Protein AF-A0A183KME1-F1 (afdb_monomer_lite)

Structure (mmCIF, N/CA/C/O backbone):
data_AF-A0A183KME1-F1
#
_entry.id   AF-A0A183KME1-F1
#
loop_
_atom_site.group_PDB
_atom_site.id
_atom_site.type_symbol
_atom_site.label_atom_id
_atom_site.label_alt_id
_atom_site.label_comp_id
_atom_site.label_asym_id
_atom_site.label_entity_id
_atom_site.label_seq_id
_atom_site.pdbx_PDB_ins_code
_atom_site.Cartn_x
_atom_site.Cartn_y
_atom_site.Cartn_z
_atom_site.occupancy
_atom_site.B_iso_or_equiv
_atom_site.auth_seq_id
_atom_site.auth_comp_id
_atom_site.auth_asym_id
_atom_site.auth_atom_id
_atom_site.pdbx_PDB_model_num
ATOM 1 N N . THR A 1 1 ? -29.372 11.828 52.232 1.00 69.69 1 THR A N 1
ATOM 2 C CA . THR A 1 1 ? -28.269 12.380 51.419 1.00 69.69 1 THR A CA 1
ATOM 3 C C . THR A 1 1 ? -27.311 11.301 50.915 1.00 69.69 1 THR A C 1
ATOM 5 O O . THR A 1 1 ? -27.068 11.279 49.719 1.00 69.69 1 THR A O 1
ATOM 8 N N . SER A 1 2 ? -26.822 10.352 51.732 1.00 83.31 2 SER A N 1
ATOM 9 C CA . SER A 1 2 ? -25.943 9.258 51.244 1.00 83.31 2 SER A CA 1
ATOM 10 C C . SER A 1 2 ? -26.669 8.130 50.489 1.00 83.31 2 SER A C 1
ATOM 12 O O . SER A 1 2 ? -26.185 7.669 49.460 1.00 83.31 2 SER A O 1
ATOM 14 N N . GLU A 1 3 ? -27.845 7.699 50.958 1.00 86.31 3 GLU A N 1
ATOM 15 C CA . GLU A 1 3 ? -28.604 6.612 50.313 1.00 86.31 3 GLU A CA 1
ATOM 16 C C . GLU A 1 3 ? -29.135 7.002 48.928 1.00 86.31 3 GLU A C 1
ATOM 18 O O . GLU A 1 3 ? -29.017 6.243 47.969 1.00 86.31 3 GLU A O 1
ATOM 23 N N . GLU A 1 4 ? -29.698 8.199 48.813 1.00 88.44 4 GLU A N 1
ATOM 24 C CA . GLU A 1 4 ? -30.191 8.728 47.543 1.00 88.44 4 GLU A CA 1
ATOM 25 C C . GLU A 1 4 ? -29.069 8.824 46.499 1.00 88.44 4 GLU A C 1
ATOM 27 O O . GLU A 1 4 ? -29.256 8.425 45.350 1.00 88.44 4 GLU A O 1
ATOM 32 N N . CYS A 1 5 ? -27.876 9.256 46.922 1.00 88.75 5 CYS A N 1
ATOM 33 C CA . CYS A 1 5 ? -26.685 9.288 46.080 1.00 88.75 5 CYS A CA 1
ATOM 34 C C . CYS A 1 5 ? -26.310 7.885 45.572 1.00 88.75 5 CYS A C 1
ATOM 36 O O . CYS A 1 5 ? -26.123 7.703 44.370 1.00 88.75 5 CYS A O 1
ATOM 38 N N . TYR A 1 6 ? -26.298 6.873 46.451 1.00 87.50 6 TYR A N 1
ATOM 39 C CA . TYR A 1 6 ? -26.062 5.479 46.054 1.00 87.50 6 TYR A CA 1
ATOM 40 C C . TYR A 1 6 ? -27.078 4.996 45.006 1.00 87.50 6 TYR A C 1
ATOM 42 O O . TYR A 1 6 ? -26.694 4.424 43.989 1.00 87.50 6 TYR A O 1
ATOM 50 N N . LEU A 1 7 ? -28.372 5.250 45.220 1.00 89.31 7 LEU A N 1
ATOM 51 C CA . LEU A 1 7 ? -29.426 4.803 44.303 1.00 89.31 7 LEU A CA 1
ATOM 52 C C . LEU A 1 7 ? -29.371 5.522 42.949 1.00 89.31 7 LEU A C 1
ATOM 54 O O . LEU A 1 7 ? -29.635 4.899 41.918 1.00 89.31 7 LEU A O 1
ATOM 58 N N . ASN A 1 8 ? -29.038 6.815 42.940 1.00 90.94 8 ASN A N 1
ATOM 59 C CA . ASN A 1 8 ? -28.833 7.588 41.714 1.00 90.94 8 ASN A CA 1
ATOM 60 C C . ASN A 1 8 ? -27.601 7.092 40.942 1.00 90.94 8 ASN A C 1
ATOM 62 O O . ASN A 1 8 ? -27.667 6.930 39.720 1.00 90.94 8 ASN A O 1
ATOM 66 N N . LEU A 1 9 ? -26.506 6.791 41.647 1.00 90.50 9 LEU A N 1
ATOM 67 C CA . LEU A 1 9 ? -25.296 6.223 41.058 1.00 90.50 9 LEU A CA 1
ATOM 68 C C . LEU A 1 9 ? -25.566 4.837 40.462 1.00 90.50 9 LEU A C 1
ATOM 70 O O . LEU A 1 9 ? -25.248 4.603 39.299 1.00 90.50 9 LEU A O 1
ATOM 74 N N . ALA A 1 10 ? -26.211 3.944 41.218 1.00 89.06 10 ALA A N 1
ATOM 75 C CA . ALA A 1 10 ? -26.541 2.595 40.763 1.00 89.06 10 ALA A CA 1
ATOM 76 C C . ALA A 1 10 ? -27.428 2.618 39.509 1.00 89.06 10 ALA A C 1
ATOM 78 O O . ALA A 1 10 ? -27.151 1.892 38.558 1.00 89.06 10 ALA A O 1
ATOM 79 N N . ARG A 1 11 ? -28.448 3.489 39.465 1.00 89.44 11 ARG A N 1
ATOM 80 C CA . ARG A 1 11 ? -29.284 3.684 38.266 1.00 89.44 11 ARG A CA 1
ATOM 81 C C . ARG A 1 11 ? -28.486 4.228 37.080 1.00 89.44 11 ARG A C 1
ATOM 83 O O . ARG A 1 11 ? -28.636 3.720 35.973 1.00 89.44 11 ARG A O 1
ATOM 90 N N . SER A 1 12 ? -27.621 5.215 37.312 1.00 91.31 12 SER A N 1
ATOM 91 C CA . SER A 1 12 ? -26.800 5.815 36.251 1.00 91.31 12 SER A CA 1
ATOM 92 C C . SER A 1 12 ? -25.811 4.815 35.652 1.00 91.31 12 SER A C 1
ATOM 94 O O . SER A 1 12 ? -25.656 4.762 34.436 1.00 91.31 12 SER A O 1
ATOM 96 N N . ILE A 1 13 ? -25.159 4.003 36.488 1.00 90.31 13 ILE A N 1
ATOM 97 C CA . ILE A 1 13 ? -24.234 2.960 36.029 1.00 90.31 13 ILE A CA 1
ATOM 98 C C . ILE A 1 13 ? -24.997 1.864 35.279 1.00 90.31 13 ILE A C 1
ATOM 100 O O . ILE A 1 13 ? -24.573 1.480 34.196 1.00 90.31 13 ILE A O 1
ATOM 104 N N . SER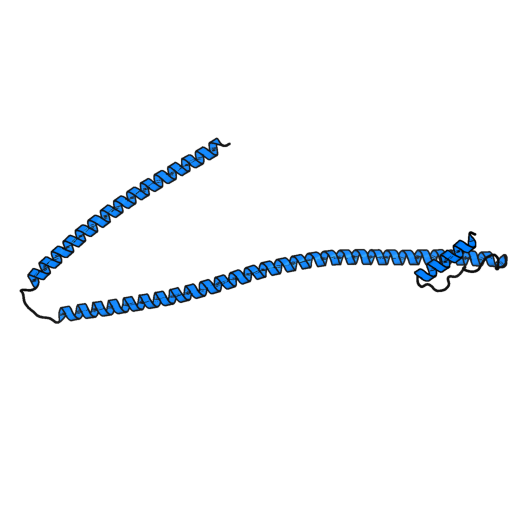 A 1 14 ? -26.141 1.413 35.806 1.00 88.81 14 SER A N 1
ATOM 105 C CA . SER A 1 14 ? -26.997 0.417 35.145 1.00 88.81 14 SER A CA 1
ATOM 106 C C . SER A 1 14 ? -27.376 0.853 33.730 1.00 88.81 14 SER A C 1
ATOM 108 O O . SER A 1 14 ? -27.171 0.105 32.784 1.00 88.81 14 SER A O 1
ATOM 110 N N . SER A 1 15 ? -27.833 2.102 33.577 1.00 88.94 15 SER A N 1
ATOM 111 C CA . SER A 1 15 ? -28.210 2.668 32.278 1.00 88.94 15 SER A CA 1
ATOM 112 C C . SER A 1 15 ? -27.036 2.811 31.311 1.00 88.94 15 SER A C 1
ATOM 114 O O . SER A 1 15 ? -27.245 2.707 30.113 1.00 88.94 15 SER A O 1
ATOM 116 N N . ARG A 1 16 ? -25.818 3.084 31.795 1.00 89.62 16 ARG A N 1
ATOM 117 C CA . ARG A 1 16 ? -24.631 3.205 30.930 1.00 89.62 16 ARG A CA 1
ATOM 118 C C . ARG A 1 16 ? -24.056 1.858 30.509 1.00 89.62 16 ARG A C 1
ATOM 120 O O . ARG A 1 16 ? -23.350 1.791 29.511 1.00 89.62 16 ARG A O 1
ATOM 127 N N . LEU A 1 17 ? -24.291 0.820 31.306 1.00 85.31 17 LEU A N 1
ATOM 128 C CA . LEU A 1 17 ? -23.819 -0.536 31.042 1.00 85.31 17 LEU A CA 1
ATOM 129 C C . LEU A 1 17 ? -24.881 -1.407 30.354 1.00 85.31 17 LEU A C 1
ATOM 131 O O . LEU A 1 17 ? -24.641 -2.605 30.209 1.00 85.31 17 LEU A O 1
ATOM 135 N N . ASP A 1 18 ? -26.026 -0.824 29.973 1.00 85.81 18 ASP A N 1
ATOM 136 C CA . ASP A 1 18 ? -27.213 -1.522 29.461 1.00 85.81 18 ASP A CA 1
ATOM 137 C C . ASP A 1 18 ? -27.610 -2.726 30.333 1.00 85.81 18 ASP A C 1
ATOM 139 O O . ASP A 1 18 ? -27.950 -3.805 29.851 1.00 85.81 18 ASP A O 1
ATOM 143 N N . LEU A 1 19 ? -27.523 -2.546 31.654 1.00 82.94 19 LEU A N 1
ATOM 144 C CA . LEU A 1 19 ? -27.939 -3.540 32.635 1.00 82.94 19 LEU A CA 1
ATOM 145 C C . LEU A 1 19 ? -29.369 -3.249 33.088 1.00 82.94 19 LEU A C 1
ATOM 147 O O . LEU A 1 19 ? -29.709 -2.102 33.407 1.00 82.94 19 LEU A O 1
ATOM 151 N N . ASP A 1 20 ? -30.167 -4.312 33.198 1.00 81.50 20 ASP A N 1
ATOM 152 C CA . ASP A 1 20 ? -31.473 -4.291 33.856 1.00 81.50 20 ASP A CA 1
ATOM 153 C C . ASP A 1 20 ? -31.376 -3.802 35.308 1.00 81.50 20 ASP A C 1
ATOM 155 O O . ASP A 1 20 ? -30.301 -3.633 35.887 1.00 81.50 20 ASP A O 1
ATOM 159 N N . ARG A 1 21 ? -32.536 -3.589 35.935 1.00 81.31 21 ARG A N 1
ATOM 160 C CA . ARG A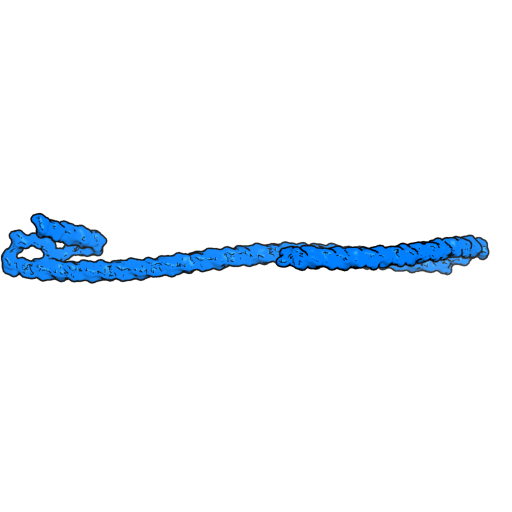 1 21 ? -32.637 -3.081 37.304 1.00 81.31 21 ARG A CA 1
ATOM 161 C C . ARG A 1 21 ? -31.809 -3.922 38.292 1.00 81.31 21 ARG A C 1
ATOM 163 O O . ARG A 1 21 ? -32.193 -5.032 38.651 1.00 81.31 21 ARG A O 1
ATOM 170 N N . LEU A 1 22 ? -30.704 -3.349 38.776 1.00 85.38 22 LEU A N 1
ATOM 171 C CA . LEU A 1 22 ? -29.798 -4.014 39.716 1.00 85.38 22 LEU A CA 1
ATOM 172 C C . LEU A 1 22 ? -30.484 -4.313 41.067 1.00 85.38 22 LEU A C 1
ATOM 174 O O . LEU A 1 22 ? -31.259 -3.483 41.566 1.00 85.38 22 LEU A O 1
ATOM 178 N N . PRO A 1 23 ? -30.184 -5.459 41.704 1.00 85.44 23 PRO A N 1
ATOM 179 C CA . PRO A 1 23 ? -30.683 -5.774 43.040 1.00 85.44 23 PRO A CA 1
ATOM 180 C C . PRO A 1 23 ? -30.104 -4.810 44.094 1.00 85.44 23 PRO A C 1
ATOM 182 O O . PRO A 1 23 ? -29.077 -4.159 43.881 1.00 85.44 23 PRO A O 1
ATOM 185 N N . GLY A 1 24 ? -30.789 -4.661 45.233 1.00 85.19 24 GLY A N 1
ATOM 186 C CA . GLY A 1 24 ? -30.382 -3.734 46.296 1.00 85.19 24 GLY A CA 1
ATOM 187 C C . GLY A 1 24 ? -30.767 -2.262 46.077 1.00 85.19 24 GLY A C 1
ATOM 188 O O . GLY A 1 24 ? -30.433 -1.411 46.906 1.00 85.19 24 GLY A O 1
ATOM 189 N N . GLN A 1 25 ? -31.515 -1.944 45.011 1.00 86.62 25 GLN A N 1
ATOM 190 C CA . GLN A 1 25 ? -31.995 -0.586 44.693 1.00 86.62 25 GLN A CA 1
ATOM 191 C C . GLN A 1 25 ? -33.220 -0.120 45.515 1.00 86.62 25 GLN A C 1
ATOM 193 O O . GLN A 1 25 ? -33.810 0.923 45.225 1.00 86.62 25 GLN A O 1
ATOM 198 N N . ARG A 1 26 ? -33.639 -0.876 46.535 1.00 85.50 26 ARG A N 1
ATOM 199 C CA . ARG A 1 26 ? -34.727 -0.479 47.447 1.00 85.50 26 ARG A CA 1
ATOM 200 C C . ARG A 1 26 ? -34.195 0.493 48.505 1.00 85.50 26 ARG A C 1
ATOM 202 O O . ARG A 1 26 ? -33.050 0.356 48.944 1.00 85.50 26 ARG A O 1
ATOM 209 N N . SER A 1 27 ? -35.013 1.461 48.925 1.00 86.88 27 SER A N 1
ATOM 210 C CA . SER A 1 27 ? -34.649 2.363 50.028 1.00 86.88 27 SER A CA 1
ATOM 211 C C . SER A 1 27 ? -34.754 1.636 51.367 1.00 86.88 27 SER A C 1
ATOM 213 O O . SER A 1 27 ? -35.781 1.037 51.676 1.00 86.88 27 SER A O 1
ATOM 215 N N . LEU A 1 28 ? -33.718 1.741 52.198 1.00 85.12 28 LEU A N 1
ATOM 216 C CA . LEU A 1 28 ? -33.667 1.178 53.549 1.00 85.12 28 LEU A CA 1
ATOM 217 C C . LEU A 1 28 ? -34.685 1.823 54.501 1.00 85.12 28 LEU A C 1
ATOM 219 O O . LEU A 1 28 ? -34.996 1.242 55.545 1.00 85.12 28 LEU A O 1
ATOM 223 N N . ILE A 1 29 ? -35.209 3.004 54.152 1.00 85.81 29 ILE A N 1
ATOM 224 C CA . ILE A 1 29 ? -36.295 3.673 54.880 1.00 85.81 29 ILE A CA 1
ATOM 225 C C . ILE A 1 29 ? -37.597 2.872 54.745 1.00 85.81 29 ILE A C 1
ATOM 227 O O . ILE A 1 29 ? -38.338 2.746 55.714 1.00 85.81 29 ILE A O 1
ATOM 231 N N . GLN A 1 30 ? -37.846 2.291 53.569 1.00 82.19 30 GLN A N 1
ATOM 232 C CA . GLN A 1 30 ? -39.070 1.544 53.252 1.00 82.19 30 GLN A CA 1
ATOM 233 C C . GLN A 1 30 ? -38.975 0.051 53.609 1.00 82.19 30 GLN A C 1
ATOM 235 O O . GLN A 1 30 ? -39.967 -0.665 53.520 1.00 82.19 30 GLN A O 1
ATOM 240 N N . VAL A 1 31 ? -37.791 -0.424 54.007 1.00 85.62 31 VAL A N 1
ATOM 241 C CA . VAL A 1 31 ? -37.510 -1.844 54.255 1.00 85.62 31 VAL A CA 1
ATOM 242 C C . VAL A 1 31 ? -37.484 -2.137 55.768 1.00 85.62 31 VAL A C 1
ATOM 244 O O . VAL A 1 31 ? -36.759 -1.451 56.510 1.00 85.62 31 VAL A O 1
ATOM 247 N N . PRO A 1 32 ? -38.225 -3.160 56.250 1.00 88.69 32 PRO A N 1
ATOM 248 C CA . PRO A 1 32 ? -38.196 -3.598 57.647 1.00 88.69 32 PRO A CA 1
ATOM 249 C C . PRO A 1 32 ? -36.779 -3.925 58.127 1.00 88.69 32 PRO A C 1
ATOM 251 O O . PRO A 1 32 ? -35.964 -4.437 57.366 1.00 88.69 32 PRO A O 1
ATOM 254 N N . LYS A 1 33 ? -36.475 -3.688 59.414 1.00 85.12 33 LYS A N 1
ATOM 255 C CA . LYS A 1 33 ? -35.120 -3.897 59.974 1.00 85.12 33 LYS A CA 1
ATOM 256 C C . LYS A 1 33 ? -34.546 -5.291 59.690 1.00 85.12 33 LYS A C 1
ATOM 258 O O . LYS A 1 33 ? -33.354 -5.394 59.427 1.00 85.12 33 LYS A O 1
ATOM 263 N N . ILE A 1 34 ? -35.395 -6.318 59.711 1.00 86.31 34 ILE A N 1
ATOM 264 C CA . ILE A 1 34 ? -35.027 -7.723 59.484 1.00 86.31 34 ILE A CA 1
ATOM 265 C C . ILE A 1 34 ? -34.520 -7.948 58.047 1.00 86.31 34 ILE A C 1
ATOM 267 O O . ILE A 1 34 ? -33.593 -8.720 57.834 1.00 86.31 34 ILE A O 1
ATOM 271 N N . GLU A 1 35 ? -35.060 -7.223 57.064 1.00 88.62 35 GLU A N 1
ATOM 272 C CA . GLU A 1 35 ? -34.705 -7.359 55.643 1.00 88.62 35 GLU A CA 1
ATOM 273 C C . GLU A 1 35 ? -33.525 -6.466 55.219 1.00 88.62 35 GLU A C 1
ATOM 275 O O . GLU A 1 35 ? -33.004 -6.589 54.108 1.00 88.62 35 GLU A O 1
ATOM 280 N N . ARG A 1 36 ? -33.064 -5.560 56.091 1.00 90.06 36 ARG A N 1
ATOM 281 C CA . ARG A 1 36 ? -31.973 -4.627 55.759 1.00 90.06 36 ARG A CA 1
ATOM 282 C C . ARG A 1 36 ? -30.650 -5.335 55.492 1.00 90.06 36 ARG A C 1
ATOM 284 O O . ARG A 1 36 ? -29.898 -4.872 54.638 1.00 90.06 36 ARG A O 1
ATOM 291 N N . GLU A 1 37 ? -30.367 -6.437 56.184 1.00 90.06 37 GLU A N 1
ATOM 292 C CA . GLU A 1 37 ? -29.160 -7.235 55.926 1.00 90.06 37 GLU A CA 1
ATOM 293 C C . GLU A 1 37 ? -29.203 -7.897 54.545 1.00 90.06 37 GLU A C 1
ATOM 295 O O . GLU A 1 37 ? -28.197 -7.910 53.835 1.00 90.06 37 GLU A O 1
ATOM 300 N N . THR A 1 38 ? -30.383 -8.332 54.099 1.00 91.00 38 THR A N 1
ATOM 301 C CA . THR A 1 38 ? -30.584 -8.838 52.736 1.00 91.00 38 THR A CA 1
ATOM 302 C C . THR A 1 38 ? -30.283 -7.758 51.702 1.00 91.00 38 THR A C 1
ATOM 304 O O . THR A 1 38 ? -29.489 -7.988 50.794 1.00 91.00 38 THR A O 1
ATOM 307 N N . VAL A 1 39 ? -30.827 -6.547 51.876 1.00 90.50 39 VAL A N 1
ATOM 308 C CA . VAL A 1 39 ? -30.557 -5.419 50.966 1.00 90.50 39 VAL A CA 1
ATOM 309 C C . VAL A 1 39 ? -29.070 -5.059 50.954 1.00 90.50 39 VAL A C 1
ATOM 311 O O . VAL A 1 39 ? -28.516 -4.808 49.888 1.00 90.50 39 VAL A O 1
ATOM 314 N N . LYS A 1 40 ? -28.383 -5.058 52.103 1.00 89.69 40 LYS A N 1
ATOM 315 C CA . LYS A 1 40 ? -26.928 -4.824 52.146 1.00 89.69 40 LYS A CA 1
ATOM 316 C C . LYS A 1 40 ? -26.156 -5.882 51.356 1.00 89.69 40 LYS A C 1
ATOM 318 O O . LYS A 1 40 ? -25.264 -5.520 50.592 1.00 89.69 40 LYS A O 1
ATOM 323 N N . LYS A 1 41 ? -26.520 -7.159 51.496 1.00 91.69 41 LYS A N 1
ATOM 324 C CA . LYS A 1 41 ? -25.906 -8.261 50.744 1.00 91.69 41 LYS A CA 1
ATOM 325 C C . LYS A 1 41 ? -26.153 -8.132 49.240 1.00 91.69 41 LYS A C 1
ATOM 327 O O . LYS A 1 41 ? -25.223 -8.283 48.458 1.00 91.69 41 LYS A O 1
ATOM 332 N N . GLU A 1 42 ? -27.370 -7.778 48.831 1.00 92.00 42 GLU A N 1
ATOM 333 C CA . GLU A 1 42 ? -27.686 -7.483 47.427 1.00 92.00 42 GLU A CA 1
ATOM 334 C C . GLU A 1 42 ? -26.832 -6.335 46.879 1.00 92.00 42 GLU A C 1
ATOM 336 O O . GLU A 1 42 ? -26.276 -6.447 45.790 1.00 92.00 42 GLU A O 1
ATOM 341 N N . ARG A 1 43 ? -26.682 -5.243 47.641 1.00 92.06 43 ARG A N 1
ATOM 342 C CA . ARG A 1 43 ? -25.845 -4.102 47.244 1.00 92.06 43 ARG A CA 1
ATOM 343 C C . ARG A 1 43 ? -24.375 -4.499 47.090 1.00 92.06 43 ARG A C 1
ATOM 345 O O . ARG A 1 43 ? -23.744 -4.053 46.135 1.00 92.06 43 ARG A O 1
ATOM 352 N N . GLN A 1 44 ? -23.852 -5.340 47.983 1.00 92.25 44 GLN A N 1
ATOM 353 C CA . GLN A 1 44 ? -22.486 -5.861 47.897 1.00 92.25 44 GLN A CA 1
ATOM 354 C C . GLN A 1 44 ? -22.289 -6.719 46.639 1.00 92.25 44 GLN A C 1
ATOM 356 O O . GLN A 1 44 ? -21.374 -6.463 45.860 1.00 92.25 44 GLN A O 1
ATOM 361 N N . ASN A 1 45 ? -23.205 -7.655 46.380 1.00 91.94 45 ASN A N 1
ATOM 362 C CA . ASN A 1 45 ? -23.174 -8.487 45.175 1.00 91.94 45 ASN A CA 1
ATOM 363 C C . ASN A 1 45 ? -23.242 -7.637 43.894 1.00 91.94 45 ASN A C 1
ATOM 365 O O . ASN A 1 45 ? -22.535 -7.903 42.925 1.00 91.94 45 ASN A O 1
ATOM 369 N N . THR A 1 46 ? -24.068 -6.586 43.892 1.00 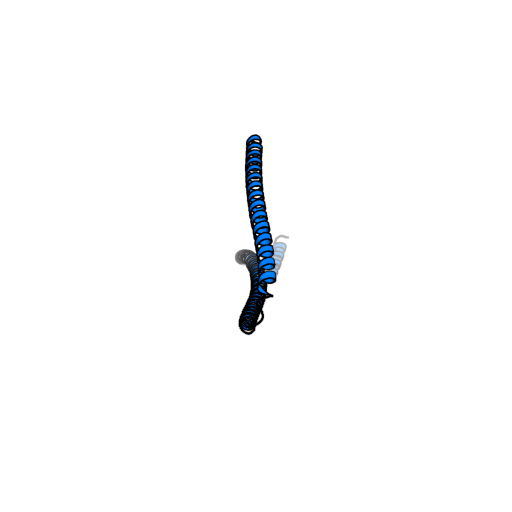90.38 46 THR A N 1
ATOM 370 C CA . THR A 1 46 ? -24.148 -5.634 42.777 1.00 90.38 46 THR A CA 1
ATOM 371 C C . THR A 1 46 ? -22.813 -4.924 42.548 1.00 90.38 46 THR A C 1
ATOM 373 O O . THR A 1 46 ? -22.395 -4.782 41.402 1.00 90.38 46 THR A O 1
ATOM 376 N N . ILE A 1 47 ? -22.117 -4.494 43.606 1.00 91.38 47 ILE A N 1
ATOM 377 C CA . ILE A 1 47 ? -20.797 -3.852 43.483 1.00 91.38 47 ILE A CA 1
ATOM 378 C C . ILE A 1 47 ? -19.776 -4.822 42.873 1.00 91.38 47 ILE A C 1
ATOM 380 O O . ILE A 1 47 ? -19.022 -4.430 41.980 1.00 91.38 47 ILE A O 1
ATOM 384 N N . GLU A 1 48 ? -19.770 -6.082 43.304 1.00 92.06 48 GLU A N 1
ATOM 385 C CA . GLU A 1 48 ? -18.880 -7.114 42.757 1.00 92.06 48 GLU A CA 1
ATOM 386 C C . GLU A 1 48 ? -19.157 -7.384 41.275 1.00 92.06 48 GLU A C 1
ATOM 388 O O . GLU A 1 48 ? -18.227 -7.370 40.466 1.00 92.06 48 GLU A O 1
ATOM 393 N N . LEU A 1 49 ? -20.429 -7.531 40.892 1.00 89.25 49 LEU A N 1
ATOM 394 C CA . LEU A 1 49 ? -20.831 -7.722 39.497 1.00 89.25 49 LEU A CA 1
ATOM 395 C C . LEU A 1 49 ? -20.414 -6.539 38.612 1.00 89.25 49 LEU A C 1
ATOM 397 O O . LEU A 1 49 ? -19.861 -6.731 37.528 1.00 89.25 49 LEU A O 1
ATOM 401 N N . LEU A 1 50 ? -20.649 -5.309 39.078 1.00 90.31 50 LEU A N 1
ATOM 402 C CA . LEU A 1 50 ? -20.251 -4.099 38.360 1.00 90.31 50 LEU A CA 1
ATOM 403 C C . LEU A 1 50 ? -18.730 -4.013 38.205 1.00 90.31 50 LEU A C 1
ATOM 405 O O . LEU A 1 50 ? -18.244 -3.676 37.128 1.00 90.31 50 LEU A O 1
ATOM 409 N N . SER A 1 51 ? -17.981 -4.368 39.249 1.00 92.19 51 SER A N 1
ATOM 410 C CA . SER A 1 51 ? -16.515 -4.369 39.228 1.00 92.19 51 SER A CA 1
ATOM 411 C C . SER A 1 51 ? -15.973 -5.382 38.215 1.00 92.19 51 SER A C 1
ATOM 413 O O . SER A 1 51 ? -15.116 -5.041 37.402 1.00 92.19 51 SER A O 1
ATOM 415 N N . GLN A 1 52 ? -16.530 -6.597 38.189 1.00 92.56 52 GLN A N 1
ATOM 416 C CA . GLN A 1 52 ? -16.187 -7.617 37.192 1.00 92.56 52 GLN A CA 1
ATOM 417 C C . GLN A 1 52 ? -16.521 -7.156 35.769 1.00 92.56 52 GLN A C 1
ATOM 419 O O . GLN A 1 52 ? -15.721 -7.335 34.850 1.00 92.56 52 GLN A O 1
ATOM 424 N N . ARG A 1 53 ? -17.684 -6.519 35.572 1.00 90.44 53 ARG A N 1
ATOM 425 C CA . ARG A 1 53 ? -18.089 -5.998 34.261 1.00 90.44 53 ARG A CA 1
ATOM 426 C C . ARG A 1 53 ? -17.147 -4.901 33.768 1.00 90.44 53 ARG A C 1
ATOM 428 O O . ARG A 1 53 ? -16.782 -4.914 32.594 1.00 90.44 53 ARG A O 1
ATOM 435 N N . ILE A 1 54 ? -16.741 -3.988 34.649 1.00 93.31 54 ILE A N 1
ATOM 436 C CA . ILE A 1 54 ? -15.756 -2.944 34.340 1.00 93.31 54 ILE A CA 1
ATOM 437 C C . ILE A 1 54 ? -14.421 -3.573 33.936 1.00 93.31 54 ILE A C 1
ATOM 439 O O . ILE A 1 54 ? -13.829 -3.145 32.950 1.00 93.31 54 ILE A O 1
ATOM 443 N N . GLU A 1 55 ? -13.968 -4.610 34.640 1.00 96.19 55 GLU A N 1
ATOM 444 C CA . GLU A 1 55 ? -12.699 -5.266 34.319 1.00 96.19 55 GLU A CA 1
ATOM 445 C C . GLU A 1 55 ? -12.735 -5.970 32.954 1.00 96.19 55 GLU A C 1
ATOM 447 O O . GLU A 1 55 ? -11.804 -5.836 32.160 1.00 96.19 55 GLU A O 1
ATOM 452 N N . ILE A 1 56 ? -13.846 -6.632 32.616 1.00 95.19 56 ILE A N 1
ATOM 453 C CA . ILE A 1 56 ? -14.056 -7.198 31.274 1.00 95.19 56 ILE A CA 1
ATOM 454 C C . ILE A 1 56 ? -13.990 -6.101 30.205 1.00 95.19 56 ILE A C 1
ATOM 456 O O . ILE A 1 56 ? -13.305 -6.273 29.197 1.00 95.19 56 ILE A O 1
ATOM 460 N N . LEU A 1 57 ? -14.673 -4.972 30.417 1.00 95.44 57 LEU A N 1
ATOM 461 C CA . LEU A 1 57 ? -14.675 -3.860 29.462 1.00 95.44 57 LEU A CA 1
ATOM 462 C C . LEU A 1 57 ? -13.283 -3.240 29.295 1.00 95.44 57 LEU A C 1
ATOM 464 O O . LEU A 1 57 ? -12.891 -2.944 28.169 1.00 95.44 57 LEU A O 1
ATOM 468 N N . LYS A 1 58 ? -12.513 -3.099 30.380 1.00 97.56 58 LYS A N 1
ATOM 469 C CA . LYS A 1 58 ? -11.118 -2.637 30.326 1.00 97.56 58 LYS A CA 1
ATOM 470 C C . LYS A 1 58 ? -10.241 -3.582 29.509 1.00 97.56 58 LYS A C 1
ATOM 472 O O . LYS A 1 58 ? -9.514 -3.125 28.636 1.00 97.56 58 LYS A O 1
ATOM 477 N N . ASN A 1 59 ? -10.356 -4.891 29.732 1.00 98.12 59 ASN A N 1
ATOM 478 C CA . ASN A 1 59 ? -9.595 -5.886 28.974 1.00 98.12 59 ASN A CA 1
ATOM 479 C C . ASN A 1 59 ? -9.969 -5.883 27.484 1.00 98.12 59 ASN A C 1
ATOM 481 O O . ASN A 1 59 ? -9.096 -5.957 26.621 1.00 98.12 59 ASN A O 1
ATOM 485 N N . GLN A 1 60 ? -11.260 -5.747 27.168 1.00 98.06 60 GLN A N 1
ATOM 486 C CA . GLN A 1 60 ? -11.728 -5.618 25.787 1.00 98.06 60 GLN A CA 1
ATOM 487 C C . GLN A 1 60 ? -11.221 -4.336 25.121 1.00 98.06 60 GLN A C 1
ATOM 489 O O . GLN A 1 60 ? -10.847 -4.372 23.949 1.00 98.06 60 GLN A O 1
ATOM 494 N N . LEU A 1 61 ? -11.204 -3.217 25.849 1.00 98.19 61 LEU A N 1
ATOM 495 C CA . LEU A 1 61 ? -10.671 -1.952 25.354 1.00 98.19 61 LEU A CA 1
ATOM 496 C C . LEU A 1 61 ? -9.173 -2.070 25.063 1.00 98.19 61 LEU A C 1
ATOM 498 O O . LEU A 1 61 ? -8.764 -1.791 23.942 1.00 98.19 61 LEU A O 1
ATOM 502 N N . GLN A 1 62 ? -8.391 -2.591 26.012 1.00 98.56 62 GLN A N 1
ATOM 503 C CA . GLN A 1 62 ? -6.953 -2.801 25.837 1.00 98.56 62 GLN A CA 1
ATOM 504 C C . GLN A 1 62 ? -6.651 -3.706 24.636 1.00 98.56 62 GLN A C 1
ATOM 506 O O . GLN A 1 62 ? -5.736 -3.443 23.860 1.00 98.56 62 GLN A O 1
ATOM 511 N N . HIS A 1 63 ? -7.434 -4.773 24.451 1.00 98.62 63 HIS A N 1
ATOM 512 C CA . HIS A 1 63 ? -7.285 -5.648 23.292 1.00 98.62 63 HIS A CA 1
ATOM 513 C C . HIS A 1 63 ? -7.562 -4.909 21.974 1.00 98.62 63 HIS A C 1
ATOM 515 O O . HIS A 1 63 ? -6.797 -5.056 21.022 1.00 98.62 63 HIS A O 1
ATOM 521 N N . LYS A 1 64 ? -8.614 -4.079 21.921 1.00 98.69 64 LYS A N 1
ATOM 522 C CA . LYS A 1 64 ? -8.924 -3.253 20.744 1.00 98.69 64 LYS A CA 1
ATOM 523 C C . LYS A 1 64 ? -7.844 -2.208 20.464 1.00 98.69 64 LYS A C 1
ATOM 525 O O . LYS A 1 64 ? -7.518 -1.998 19.302 1.00 98.69 64 LYS A O 1
ATOM 530 N N . GLU A 1 65 ? -7.281 -1.578 21.491 1.00 98.62 65 GLU A N 1
ATOM 531 C CA . GLU A 1 65 ? -6.173 -0.624 21.350 1.00 98.62 65 GLU A CA 1
ATOM 532 C C . GLU A 1 65 ? -4.918 -1.297 20.787 1.00 98.62 65 GLU A C 1
ATOM 534 O O . GLU A 1 65 ? -4.297 -0.777 19.860 1.00 98.62 65 GLU A O 1
ATOM 539 N N . ASN A 1 66 ? -4.584 -2.492 21.280 1.00 98.56 66 ASN A N 1
ATOM 540 C CA . ASN A 1 66 ? -3.464 -3.270 20.755 1.00 98.56 66 ASN A CA 1
ATOM 541 C C . ASN A 1 66 ? -3.683 -3.632 19.278 1.00 98.56 66 ASN A C 1
ATOM 543 O O . ASN A 1 66 ? -2.786 -3.434 18.461 1.00 98.56 66 ASN A O 1
ATOM 547 N N . LEU A 1 67 ? -4.888 -4.094 18.926 1.00 98.69 67 LEU A N 1
ATOM 548 C CA . LEU A 1 67 ? -5.243 -4.438 17.549 1.00 98.69 67 LEU A CA 1
ATOM 549 C C . LEU A 1 67 ? -5.195 -3.215 16.616 1.00 98.69 67 LEU A C 1
ATOM 551 O O . LEU A 1 67 ? -4.695 -3.306 15.498 1.00 98.69 67 LEU A O 1
ATOM 555 N N . LEU A 1 68 ? -5.670 -2.054 17.077 1.00 98.75 68 LEU A N 1
ATOM 556 C CA . LEU A 1 68 ? -5.555 -0.799 16.328 1.00 98.75 68 LEU A CA 1
ATOM 557 C C . LEU A 1 68 ? -4.089 -0.421 16.092 1.00 98.75 68 LEU A C 1
ATOM 559 O O . LEU A 1 68 ? -3.730 -0.080 14.968 1.00 98.75 68 LEU A O 1
ATOM 563 N N . SER A 1 69 ? -3.232 -0.552 17.107 1.00 98.62 69 SER A N 1
ATOM 564 C CA . SER A 1 69 ? -1.795 -0.291 16.960 1.00 98.62 69 SER A CA 1
ATOM 565 C C . SER A 1 69 ? -1.130 -1.231 15.946 1.00 98.62 69 SER A C 1
ATOM 567 O O . SER A 1 69 ? -0.248 -0.814 15.193 1.00 98.62 69 SER A O 1
ATOM 569 N N . GLU A 1 70 ? -1.549 -2.496 15.887 1.00 98.62 70 GLU A N 1
ATOM 570 C CA . GLU A 1 70 ? -1.087 -3.442 14.866 1.00 98.62 70 GLU A CA 1
ATOM 571 C C . GLU A 1 70 ? -1.537 -3.019 13.462 1.00 98.62 70 GLU A C 1
ATOM 573 O O . GLU A 1 70 ? -0.700 -2.932 12.561 1.00 98.62 70 GLU A O 1
ATOM 578 N N . TYR A 1 71 ? -2.806 -2.640 13.286 1.00 98.69 71 TYR A N 1
ATOM 579 C CA . TYR A 1 71 ? -3.296 -2.138 12.001 1.00 98.69 71 TYR A CA 1
ATOM 580 C C . TYR A 1 71 ? -2.603 -0.851 11.548 1.00 98.69 71 TYR A C 1
ATOM 582 O O . TYR A 1 71 ? -2.326 -0.694 10.361 1.00 98.69 71 TYR A O 1
ATOM 590 N N . GLU A 1 72 ? -2.268 0.062 12.459 1.00 98.56 72 GLU A N 1
ATOM 591 C CA . GLU A 1 72 ? -1.493 1.265 12.132 1.00 98.56 72 GLU A CA 1
ATOM 592 C C . GLU A 1 72 ? -0.089 0.922 11.609 1.00 98.56 72 GLU A C 1
ATOM 594 O O . GLU A 1 72 ? 0.405 1.541 10.656 1.00 98.56 72 GLU A O 1
ATOM 599 N N . ARG A 1 73 ? 0.555 -0.096 12.195 1.00 98.62 73 ARG A N 1
ATOM 600 C CA . ARG A 1 73 ? 1.859 -0.594 11.733 1.00 98.62 73 ARG A CA 1
ATOM 601 C C . ARG A 1 73 ? 1.747 -1.248 10.363 1.00 98.62 73 ARG A C 1
ATOM 603 O O . ARG A 1 73 ? 2.568 -0.959 9.492 1.00 98.62 73 ARG A O 1
ATOM 610 N N . ASP A 1 74 ? 0.734 -2.079 10.152 1.00 98.62 74 ASP A N 1
ATOM 611 C CA . ASP A 1 74 ? 0.510 -2.741 8.867 1.00 98.62 74 ASP A CA 1
ATOM 612 C C . ASP A 1 74 ? 0.156 -1.737 7.768 1.00 98.62 74 ASP A C 1
ATOM 614 O O . ASP A 1 74 ? 0.704 -1.810 6.670 1.00 98.62 74 ASP A O 1
ATOM 618 N N . MET A 1 75 ? -0.652 -0.722 8.078 1.00 98.56 75 MET A N 1
ATOM 619 C CA . MET A 1 75 ? -0.944 0.383 7.163 1.00 98.56 75 MET A CA 1
ATOM 620 C C . MET A 1 75 ? 0.327 1.148 6.779 1.00 98.56 75 MET A C 1
ATOM 622 O O . MET A 1 75 ? 0.525 1.509 5.620 1.00 98.56 75 MET A O 1
ATOM 626 N N . SER A 1 76 ? 1.222 1.377 7.741 1.00 98.50 76 SER A N 1
ATOM 627 C CA . SER A 1 76 ? 2.509 2.030 7.481 1.00 98.50 76 SER A CA 1
ATOM 628 C C . SER A 1 76 ? 3.408 1.181 6.577 1.00 98.50 76 SER A C 1
ATOM 630 O O . SER A 1 76 ? 4.041 1.715 5.668 1.00 98.50 76 SER A O 1
ATOM 632 N N . ARG A 1 77 ? 3.430 -0.143 6.777 1.00 98.62 77 ARG A N 1
ATOM 633 C CA . ARG A 1 77 ? 4.147 -1.086 5.902 1.00 98.62 77 ARG A CA 1
ATOM 634 C C . ARG A 1 77 ? 3.555 -1.124 4.498 1.00 98.62 77 ARG A C 1
ATOM 636 O O . ARG A 1 77 ? 4.312 -1.132 3.533 1.00 98.62 77 ARG A O 1
ATOM 643 N N . LEU A 1 78 ? 2.228 -1.105 4.378 1.00 98.75 78 LEU A N 1
ATOM 644 C CA . LEU A 1 78 ? 1.544 -1.105 3.088 1.00 98.75 78 LEU A CA 1
ATOM 645 C C . LEU A 1 78 ? 1.893 0.146 2.278 1.00 98.75 78 LEU A C 1
ATOM 647 O O . LEU A 1 78 ? 2.275 0.023 1.121 1.00 98.75 78 LEU A O 1
ATOM 651 N N . LYS A 1 79 ? 1.877 1.326 2.908 1.00 98.69 79 LYS A N 1
ATOM 652 C CA . LYS A 1 79 ? 2.301 2.582 2.266 1.00 98.69 79 LYS A CA 1
ATOM 653 C C . LYS A 1 79 ? 3.754 2.541 1.790 1.00 98.69 79 LYS A C 1
ATOM 655 O O . LYS A 1 79 ? 4.074 3.062 0.728 1.00 98.69 79 LYS A O 1
ATOM 660 N N . GLN A 1 80 ? 4.649 1.923 2.563 1.00 98.50 80 GLN A N 1
ATOM 661 C CA . GLN A 1 80 ? 6.045 1.744 2.145 1.00 98.50 80 GLN A CA 1
ATOM 662 C C . GLN A 1 80 ? 6.166 0.783 0.956 1.00 98.50 80 GLN A C 1
ATOM 664 O O . GLN A 1 80 ? 6.951 1.035 0.045 1.00 98.50 80 GLN A O 1
ATOM 669 N N . ALA A 1 81 ? 5.395 -0.306 0.957 1.00 98.50 81 ALA A N 1
ATOM 670 C CA . ALA A 1 81 ? 5.368 -1.263 -0.143 1.00 98.50 81 ALA A CA 1
ATOM 671 C C . ALA A 1 81 ? 4.799 -0.644 -1.430 1.00 98.50 81 ALA A C 1
ATOM 673 O O . ALA A 1 81 ? 5.350 -0.876 -2.501 1.00 98.50 81 ALA A O 1
ATOM 674 N N . GLU A 1 82 ? 3.751 0.174 -1.317 1.00 98.62 82 GLU A N 1
ATOM 675 C CA . GLU A 1 82 ? 3.166 0.945 -2.419 1.00 98.62 82 GLU A CA 1
ATOM 676 C C . GLU A 1 82 ? 4.191 1.917 -3.015 1.00 98.62 82 GLU A C 1
ATOM 678 O O . GLU A 1 82 ? 4.494 1.829 -4.200 1.00 98.62 82 GLU A O 1
ATOM 683 N N . ALA A 1 83 ? 4.849 2.732 -2.182 1.00 98.50 83 ALA A N 1
ATOM 684 C CA . ALA A 1 83 ? 5.891 3.649 -2.648 1.00 98.50 83 ALA A CA 1
ATOM 685 C C . ALA A 1 83 ? 7.065 2.924 -3.337 1.00 98.50 83 ALA A C 1
ATOM 687 O O . ALA A 1 83 ? 7.639 3.422 -4.308 1.00 98.50 83 ALA A O 1
ATOM 688 N N . LEU A 1 84 ? 7.439 1.734 -2.851 1.00 98.56 84 LEU A N 1
ATOM 689 C CA . LEU A 1 84 ? 8.457 0.910 -3.502 1.00 98.56 84 LEU A CA 1
ATOM 690 C C . LEU A 1 84 ? 7.970 0.371 -4.854 1.00 98.56 84 LEU A C 1
ATOM 692 O O . LEU A 1 84 ? 8.754 0.326 -5.802 1.00 98.56 84 LEU A O 1
ATOM 696 N N . ALA A 1 85 ? 6.708 -0.051 -4.942 1.00 98.62 85 ALA A N 1
ATOM 697 C CA . ALA A 1 85 ? 6.109 -0.523 -6.183 1.00 98.62 85 ALA A CA 1
ATOM 698 C C . ALA A 1 85 ? 6.054 0.594 -7.233 1.00 98.62 85 ALA A C 1
ATOM 700 O O . ALA A 1 85 ? 6.458 0.353 -8.369 1.00 98.62 85 ALA A O 1
ATOM 701 N N . ASP A 1 86 ? 5.678 1.812 -6.840 1.00 98.62 86 ASP A N 1
ATOM 702 C CA . ASP A 1 86 ? 5.669 2.988 -7.716 1.00 98.62 86 ASP A CA 1
ATOM 703 C C . ASP A 1 86 ? 7.071 3.293 -8.253 1.00 98.62 86 ASP A C 1
ATOM 705 O O . ASP A 1 86 ? 7.273 3.378 -9.464 1.00 98.62 86 ASP A O 1
ATOM 709 N N . ALA A 1 87 ? 8.080 3.331 -7.375 1.00 98.44 87 ALA A N 1
ATOM 710 C CA . ALA A 1 87 ? 9.468 3.547 -7.783 1.00 98.44 87 ALA A CA 1
ATOM 711 C C . ALA A 1 87 ? 9.973 2.461 -8.753 1.00 98.44 87 ALA A C 1
ATOM 713 O O . ALA A 1 87 ? 10.771 2.729 -9.654 1.00 98.44 87 ALA A O 1
ATOM 714 N N . LYS A 1 88 ? 9.522 1.211 -8.584 1.00 98.50 88 LYS A N 1
ATOM 715 C CA . LYS A 1 88 ? 9.827 0.122 -9.523 1.00 98.50 88 LYS A CA 1
ATOM 716 C C . LYS A 1 88 ? 9.061 0.254 -10.837 1.00 98.50 88 LYS A C 1
ATOM 718 O O . LYS A 1 88 ? 9.637 -0.064 -11.876 1.00 98.50 88 LYS A O 1
ATOM 723 N N . GLY A 1 89 ? 7.826 0.745 -10.802 1.00 98.56 89 GLY A N 1
ATOM 724 C CA . GLY A 1 89 ? 7.048 1.099 -11.987 1.00 98.56 89 GLY A CA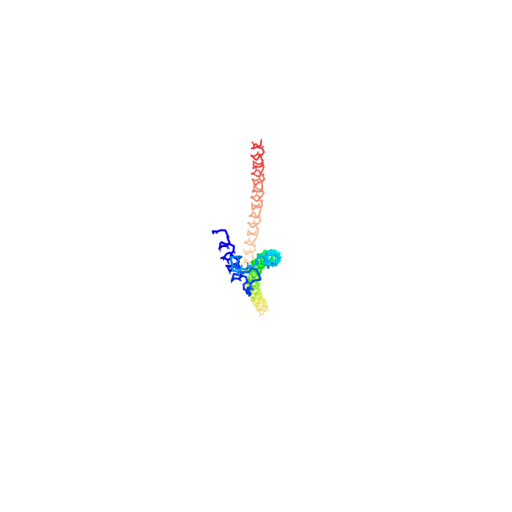 1
ATOM 725 C C . GLY A 1 89 ? 7.766 2.148 -12.834 1.00 98.56 89 GLY A C 1
ATOM 726 O O . GLY A 1 89 ? 8.011 1.915 -14.014 1.00 98.56 89 GLY A O 1
ATOM 727 N N . GLU A 1 90 ? 8.236 3.230 -12.211 1.00 98.44 90 GLU A N 1
ATOM 728 C CA . GLU A 1 90 ? 9.002 4.277 -12.900 1.00 98.44 90 GLU A CA 1
ATOM 729 C C . GLU A 1 90 ? 10.293 3.738 -13.538 1.00 98.44 90 GLU A C 1
ATOM 731 O O . GLU A 1 90 ? 10.625 4.086 -14.672 1.00 98.44 90 GLU A O 1
ATOM 736 N N . GLN A 1 91 ? 11.018 2.855 -12.839 1.00 98.44 91 GLN A N 1
ATOM 737 C CA . GLN A 1 91 ? 12.213 2.199 -13.389 1.00 98.44 91 GLN A CA 1
ATOM 738 C C . GLN A 1 91 ? 11.880 1.326 -14.607 1.00 98.44 91 GLN A C 1
ATOM 740 O O . GLN A 1 91 ? 12.622 1.325 -15.589 1.00 98.44 91 GLN A O 1
ATOM 745 N N . LEU A 1 92 ? 10.769 0.588 -14.565 1.00 98.62 92 LEU A N 1
ATOM 746 C CA . LEU A 1 92 ? 10.320 -0.218 -15.699 1.00 98.62 92 LEU A CA 1
ATOM 747 C C . LEU A 1 92 ? 9.946 0.654 -16.897 1.00 98.62 92 LEU A C 1
ATOM 749 O O . LEU A 1 92 ? 10.359 0.345 -18.013 1.00 98.62 92 LEU A O 1
ATOM 753 N N . ASP A 1 93 ? 9.237 1.759 -16.678 1.00 98.62 93 ASP A N 1
ATOM 754 C CA . ASP A 1 93 ? 8.880 2.695 -17.745 1.00 98.62 93 ASP A CA 1
ATOM 755 C C . ASP A 1 93 ? 10.122 3.316 -18.397 1.00 98.62 93 ASP A C 1
ATOM 757 O O . ASP A 1 93 ? 10.193 3.437 -19.625 1.00 98.62 93 ASP A O 1
ATOM 761 N N . GLN A 1 94 ? 11.145 3.647 -17.602 1.00 98.56 94 GLN A N 1
ATOM 762 C CA . GLN A 1 94 ? 12.443 4.092 -18.117 1.00 98.56 94 GLN A CA 1
ATOM 763 C C . GLN A 1 94 ? 13.083 3.024 -19.010 1.00 98.56 94 GLN A C 1
ATOM 765 O O . GLN A 1 94 ? 13.425 3.319 -20.156 1.00 98.56 94 GLN A O 1
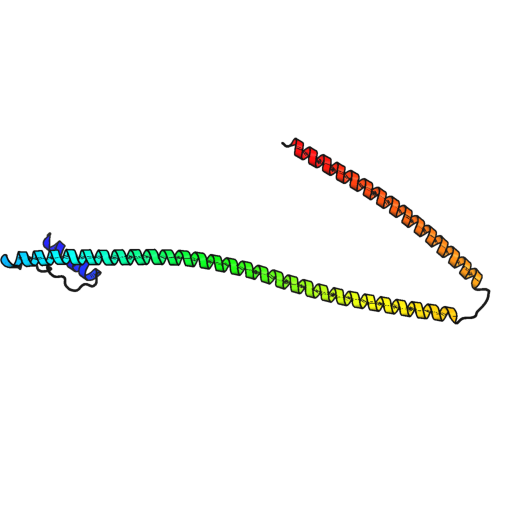ATOM 770 N N . PHE A 1 95 ? 13.164 1.771 -18.550 1.00 98.56 95 PHE A N 1
ATOM 771 C CA . PHE A 1 95 ? 13.722 0.681 -19.356 1.00 98.56 95 PHE A CA 1
ATOM 772 C C . PHE A 1 95 ? 12.923 0.405 -20.631 1.00 98.56 95 PHE A C 1
ATOM 774 O O . PHE A 1 95 ? 13.513 0.139 -21.677 1.00 98.56 95 PHE A O 1
ATOM 781 N N . ILE A 1 96 ? 11.592 0.500 -20.589 1.00 98.56 96 ILE A N 1
ATOM 782 C CA . ILE A 1 96 ? 10.743 0.356 -21.780 1.00 98.56 96 ILE A CA 1
ATOM 783 C C . ILE A 1 96 ? 11.075 1.446 -22.805 1.00 98.56 96 ILE A C 1
ATOM 785 O O . ILE A 1 96 ? 11.201 1.158 -23.999 1.00 98.56 96 ILE A O 1
ATOM 789 N N . ASN A 1 97 ? 11.247 2.690 -22.357 1.00 98.50 97 ASN A N 1
ATOM 790 C CA . ASN A 1 97 ? 11.607 3.803 -23.232 1.00 98.50 97 ASN A CA 1
ATOM 791 C C . ASN A 1 97 ? 13.018 3.646 -23.814 1.00 98.50 97 ASN A C 1
ATOM 793 O O . ASN A 1 97 ? 13.217 3.868 -25.011 1.00 98.50 97 ASN A O 1
ATOM 797 N N . GLU A 1 98 ? 13.984 3.210 -23.006 1.00 98.56 98 GLU A N 1
ATOM 798 C CA . GLU A 1 98 ? 15.338 2.900 -23.470 1.00 98.56 98 GLU A CA 1
ATOM 799 C C . GLU A 1 98 ? 15.340 1.779 -24.511 1.00 98.56 98 GLU A C 1
ATOM 801 O O . GLU A 1 98 ? 15.990 1.907 -25.549 1.00 98.56 98 GLU A O 1
ATOM 806 N N . LEU A 1 99 ? 14.577 0.708 -24.281 1.00 98.62 99 LEU A N 1
ATOM 807 C CA . LEU A 1 99 ? 14.469 -0.416 -25.207 1.00 98.62 99 LEU A CA 1
ATOM 808 C C . LEU A 1 99 ? 13.878 0.042 -26.544 1.00 98.62 99 LEU A C 1
ATOM 810 O O . LEU A 1 99 ? 14.459 -0.239 -27.590 1.00 98.62 99 LEU A O 1
ATOM 814 N N . ARG A 1 100 ? 12.795 0.828 -26.523 1.00 98.62 100 ARG A N 1
ATOM 815 C CA . ARG A 1 100 ? 12.212 1.428 -27.738 1.00 98.62 100 ARG A CA 1
ATOM 816 C C . ARG A 1 100 ? 13.214 2.319 -28.474 1.00 98.62 100 ARG A C 1
ATOM 818 O O . ARG A 1 100 ? 13.338 2.235 -29.694 1.00 98.62 100 ARG A O 1
ATOM 825 N N . SER A 1 101 ? 13.965 3.143 -27.744 1.00 98.56 101 SER A N 1
ATOM 826 C CA . SER A 1 101 ? 15.024 3.980 -28.320 1.00 98.56 101 SER A CA 1
ATOM 827 C C . SER A 1 101 ? 16.097 3.122 -28.998 1.00 98.56 101 SER A C 1
ATOM 829 O O . SER A 1 101 ? 16.422 3.332 -30.167 1.00 98.56 101 SER A O 1
ATOM 831 N N . LYS A 1 102 ? 16.566 2.065 -28.329 1.00 98.50 102 LYS A N 1
ATOM 832 C CA . LYS A 1 102 ? 17.538 1.121 -28.893 1.00 98.50 102 LYS A CA 1
ATOM 833 C C . LYS A 1 102 ? 16.998 0.374 -30.107 1.00 98.50 102 LYS A C 1
ATOM 835 O O . LYS A 1 102 ? 17.732 0.172 -31.070 1.00 98.50 102 LYS A O 1
ATOM 840 N N . GLU A 1 103 ? 15.727 -0.007 -30.100 1.00 98.62 103 GLU A N 1
ATOM 841 C CA . GLU A 1 103 ? 15.087 -0.657 -31.240 1.00 98.62 103 GLU A CA 1
ATOM 842 C C . GLU A 1 103 ? 15.061 0.262 -32.469 1.00 98.62 103 GLU A C 1
ATOM 844 O O . GLU A 1 103 ? 15.453 -0.158 -33.562 1.00 98.62 103 GLU A O 1
ATOM 849 N N . THR A 1 104 ? 14.690 1.533 -32.289 1.00 98.38 104 THR A N 1
ATOM 850 C CA . THR A 1 104 ? 14.721 2.520 -33.382 1.00 98.38 104 THR A CA 1
ATOM 851 C C . THR A 1 104 ? 16.144 2.774 -33.891 1.00 98.38 104 THR A C 1
ATOM 853 O O . THR A 1 104 ? 16.366 2.788 -35.103 1.00 98.38 104 THR A O 1
ATOM 856 N N . GLU A 1 105 ? 17.133 2.877 -32.999 1.00 98.44 105 GLU A N 1
ATOM 857 C CA . GLU A 1 105 ? 18.553 2.993 -33.359 1.00 98.44 105 GLU A CA 1
ATOM 858 C C . GLU A 1 105 ? 19.021 1.791 -34.199 1.00 98.44 105 GLU A C 1
ATOM 860 O O . GLU A 1 105 ? 19.616 1.964 -35.266 1.00 98.44 105 GLU A O 1
ATOM 865 N N . ILE A 1 106 ? 18.689 0.565 -33.781 1.00 98.62 106 ILE A N 1
ATOM 866 C CA . ILE A 1 106 ? 19.021 -0.663 -34.517 1.00 98.62 106 ILE A CA 1
ATOM 867 C C . ILE A 1 106 ? 18.399 -0.650 -35.917 1.00 98.62 106 ILE A C 1
ATOM 869 O O . ILE A 1 106 ? 19.065 -1.029 -36.886 1.00 98.62 106 ILE A O 1
ATOM 873 N N . GLN A 1 107 ? 17.142 -0.222 -36.052 1.00 98.50 107 GLN A N 1
ATOM 874 C CA . GLN A 1 107 ? 16.481 -0.127 -37.356 1.00 98.50 107 GLN A CA 1
ATOM 875 C C . GLN A 1 107 ? 17.192 0.872 -38.279 1.00 98.50 107 GLN A C 1
ATOM 877 O O . GLN A 1 107 ? 17.459 0.550 -39.440 1.00 98.50 107 GLN A O 1
ATOM 882 N N . LEU A 1 108 ? 17.567 2.048 -37.769 1.00 98.50 108 LEU A N 1
ATOM 883 C CA . LEU A 1 108 ? 18.300 3.061 -38.535 1.00 98.50 108 LEU A CA 1
ATOM 884 C C . LEU A 1 108 ? 19.691 2.576 -38.960 1.00 98.50 108 LEU A C 1
ATOM 886 O O . LEU A 1 108 ? 20.110 2.803 -40.101 1.00 98.50 108 LEU A O 1
ATOM 890 N N . LEU A 1 109 ? 20.401 1.874 -38.075 1.00 98.56 109 LEU A N 1
ATOM 891 C CA . LEU A 1 109 ? 21.705 1.287 -38.382 1.00 98.56 109 LEU A CA 1
ATOM 892 C C . LEU A 1 109 ? 21.596 0.203 -39.457 1.00 98.56 109 LEU A C 1
ATOM 894 O O . LEU A 1 109 ? 22.407 0.187 -40.383 1.00 98.56 109 LEU A O 1
ATOM 898 N N . ARG A 1 110 ? 20.572 -0.659 -39.393 1.00 98.44 110 ARG A N 1
ATOM 899 C CA . ARG A 1 110 ? 20.298 -1.661 -40.437 1.00 98.44 110 ARG A CA 1
ATOM 900 C C . ARG A 1 110 ? 20.040 -1.002 -41.791 1.00 98.44 110 ARG A C 1
ATOM 902 O O . ARG A 1 110 ? 20.701 -1.353 -42.761 1.00 98.44 110 ARG A O 1
ATOM 909 N N . GLN A 1 111 ? 19.177 0.013 -41.841 1.00 98.25 111 GLN A N 1
ATOM 910 C CA . GLN A 1 111 ? 18.919 0.758 -43.079 1.00 98.25 111 GLN A CA 1
ATOM 911 C C . GLN A 1 111 ? 20.186 1.424 -43.632 1.00 98.25 111 GLN A C 1
ATOM 913 O O . GLN A 1 111 ? 20.428 1.410 -44.838 1.00 98.25 111 GLN A O 1
ATOM 918 N N . SER A 1 112 ? 21.014 2.004 -42.763 1.00 98.25 112 SER A N 1
ATOM 919 C CA . SER A 1 112 ? 22.279 2.634 -43.162 1.00 98.25 112 SER A CA 1
ATOM 920 C C . SER A 1 112 ? 23.281 1.608 -43.699 1.00 98.25 112 SER A C 1
ATOM 922 O O . SER A 1 112 ? 23.959 1.855 -44.700 1.00 98.25 112 SER A O 1
ATOM 924 N N . LEU A 1 113 ? 23.345 0.429 -43.080 1.00 98.31 113 LEU A N 1
ATOM 925 C CA . LEU A 1 113 ? 24.163 -0.684 -43.549 1.00 98.31 113 LEU A CA 1
ATOM 926 C C . LEU A 1 113 ? 23.703 -1.186 -44.924 1.00 98.31 113 LEU A C 1
ATOM 928 O O . LEU A 1 113 ? 24.534 -1.423 -45.798 1.00 98.31 113 LEU A O 1
ATOM 932 N N . ASP A 1 114 ? 22.399 -1.305 -45.148 1.00 98.12 114 ASP A N 1
ATOM 933 C CA . ASP A 1 114 ? 21.873 -1.755 -46.438 1.00 98.12 114 ASP A CA 1
ATOM 934 C C . ASP A 1 114 ? 22.159 -0.727 -47.544 1.00 98.12 114 ASP A C 1
ATOM 936 O O . ASP A 1 114 ? 22.685 -1.088 -48.598 1.00 98.12 114 ASP A O 1
ATOM 940 N N . ARG A 1 115 ? 21.979 0.573 -47.266 1.00 98.06 115 ARG A N 1
ATOM 941 C CA . ARG A 1 115 ? 22.352 1.658 -48.197 1.00 98.06 115 ARG A CA 1
ATOM 942 C C . ARG A 1 115 ? 23.840 1.645 -48.556 1.00 98.06 115 ARG A C 1
ATOM 944 O O . ARG A 1 115 ? 24.195 1.817 -49.720 1.00 98.06 115 ARG A O 1
ATOM 951 N N . THR A 1 116 ? 24.725 1.450 -47.577 1.00 97.44 116 THR A N 1
ATOM 952 C CA . THR A 1 116 ? 26.179 1.403 -47.836 1.00 97.44 116 THR A CA 1
ATOM 953 C C . THR A 1 116 ? 26.576 0.170 -48.646 1.00 97.44 116 THR A C 1
ATOM 955 O O . THR A 1 116 ? 27.411 0.278 -49.546 1.00 97.44 116 THR A O 1
ATOM 958 N N . ARG A 1 117 ? 25.941 -0.985 -48.403 1.00 97.75 117 ARG A N 1
ATOM 959 C CA . ARG A 1 117 ? 26.123 -2.192 -49.225 1.00 97.75 117 ARG A CA 1
ATOM 960 C C . ARG A 1 117 ? 25.679 -1.973 -50.668 1.00 97.75 117 ARG A C 1
ATOM 962 O O . ARG A 1 117 ? 26.414 -2.335 -51.584 1.00 97.75 117 ARG A O 1
ATOM 969 N N . GLU A 1 118 ? 24.519 -1.359 -50.887 1.00 97.62 118 GLU A N 1
ATOM 970 C CA . GLU A 1 118 ? 24.029 -1.037 -52.232 1.00 97.62 118 GLU A CA 1
ATOM 971 C C . GLU A 1 118 ? 24.955 -0.060 -52.967 1.00 97.62 118 GLU A C 1
ATOM 973 O O . GLU A 1 118 ? 25.299 -0.293 -54.130 1.00 97.62 118 GLU A O 1
ATOM 978 N N . ALA A 1 119 ? 25.415 0.995 -52.286 1.00 96.81 119 ALA A N 1
ATOM 979 C CA . ALA A 1 119 ? 26.367 1.955 -52.842 1.00 96.81 119 ALA A CA 1
ATOM 980 C C . ALA A 1 119 ? 27.675 1.270 -53.272 1.00 96.81 119 ALA A C 1
ATOM 982 O O . ALA A 1 119 ? 28.134 1.473 -54.398 1.00 96.81 119 ALA A O 1
ATOM 983 N N . LEU A 1 120 ? 28.219 0.388 -52.426 1.00 97.06 120 LEU A N 1
ATOM 984 C CA . LEU A 1 120 ? 29.419 -0.390 -52.734 1.00 97.06 120 LEU A CA 1
ATOM 985 C C . LEU A 1 120 ? 29.210 -1.315 -53.942 1.00 97.06 120 LEU A C 1
ATOM 987 O O . LEU A 1 120 ? 30.051 -1.363 -54.838 1.00 97.06 120 LEU A O 1
ATOM 991 N N . LEU A 1 121 ? 28.084 -2.034 -54.008 1.00 96.50 121 LEU A N 1
ATOM 992 C CA . LEU A 1 121 ? 27.761 -2.902 -55.149 1.00 96.50 121 LEU A CA 1
ATOM 993 C C . LEU A 1 121 ? 27.622 -2.108 -56.456 1.00 96.50 121 LEU A C 1
ATOM 995 O O . LEU A 1 121 ? 27.999 -2.592 -57.526 1.00 96.50 121 LEU A O 1
ATOM 999 N N . ASN A 1 122 ? 27.079 -0.892 -56.395 1.00 95.31 122 ASN A N 1
ATOM 1000 C CA . ASN A 1 122 ? 26.956 -0.010 -57.555 1.00 95.31 122 ASN A CA 1
ATOM 1001 C C . ASN A 1 122 ? 28.315 0.535 -58.006 1.00 95.31 122 ASN A C 1
ATOM 1003 O O . ASN A 1 122 ? 28.590 0.574 -59.209 1.00 95.31 122 ASN A O 1
ATOM 1007 N N . GLU A 1 123 ? 29.190 0.894 -57.067 1.00 94.62 123 GLU A N 1
ATOM 1008 C CA . GLU A 1 123 ? 30.564 1.295 -57.368 1.00 94.62 123 GLU A CA 1
ATOM 1009 C C . GLU A 1 123 ? 31.348 0.139 -58.001 1.00 94.62 123 GLU A C 1
ATOM 1011 O O . GLU A 1 123 ? 31.955 0.314 -59.055 1.00 94.62 123 GLU A O 1
ATOM 1016 N N . GLN A 1 124 ? 31.260 -1.072 -57.440 1.00 94.12 124 GLN A N 1
ATOM 1017 C CA . GLN A 1 124 ? 31.891 -2.268 -58.008 1.00 94.12 124 GLN A CA 1
ATOM 1018 C C . GLN A 1 124 ? 31.412 -2.547 -59.438 1.00 94.12 124 GLN A C 1
ATOM 1020 O O . GLN A 1 124 ? 32.234 -2.803 -60.326 1.00 94.12 124 GLN A O 1
ATOM 1025 N N . ARG A 1 125 ? 30.097 -2.452 -59.689 1.00 92.88 125 ARG A N 1
ATOM 1026 C CA . ARG A 1 125 ? 29.520 -2.578 -61.038 1.00 92.88 125 ARG A CA 1
ATOM 1027 C C . ARG A 1 125 ? 30.057 -1.506 -61.985 1.00 92.88 125 ARG A C 1
ATOM 1029 O O . ARG A 1 125 ? 30.472 -1.840 -63.093 1.00 92.88 125 ARG A O 1
ATOM 1036 N N . SER A 1 126 ? 30.114 -0.255 -61.538 1.00 89.06 126 SER A N 1
ATOM 1037 C CA . SER A 1 126 ? 30.638 0.868 -62.323 1.00 89.06 126 SER A CA 1
ATOM 1038 C C . SER A 1 126 ? 32.122 0.680 -62.653 1.00 89.06 126 SER A C 1
ATOM 1040 O O . SER A 1 126 ? 32.534 0.787 -63.803 1.00 89.06 126 SER A O 1
ATOM 1042 N N . VAL A 1 127 ? 32.949 0.307 -61.676 1.00 88.69 127 VAL A N 1
ATOM 1043 C CA . VAL A 1 127 ? 34.375 0.021 -61.894 1.00 88.69 127 VAL A CA 1
ATOM 1044 C C . VAL A 1 127 ? 34.562 -1.129 -62.891 1.00 88.69 127 VAL A C 1
ATOM 1046 O O . VAL A 1 127 ? 35.443 -1.062 -63.752 1.00 88.69 127 VAL A O 1
ATOM 1049 N N . ALA A 1 128 ? 33.737 -2.176 -62.816 1.00 86.50 128 ALA A N 1
ATOM 1050 C CA . ALA A 1 128 ? 33.788 -3.293 -63.755 1.00 86.50 128 ALA A CA 1
ATOM 1051 C C . ALA A 1 128 ? 33.417 -2.878 -65.193 1.00 86.50 128 ALA A C 1
ATOM 1053 O O . ALA A 1 128 ? 34.092 -3.301 -66.137 1.00 86.50 128 ALA A O 1
ATOM 1054 N N . THR A 1 129 ? 32.397 -2.031 -65.382 1.00 82.00 129 THR A N 1
ATOM 1055 C CA . THR A 1 129 ? 32.029 -1.510 -66.713 1.00 82.00 129 THR A CA 1
ATOM 1056 C C . THR A 1 129 ? 33.103 -0.578 -67.274 1.00 82.00 129 THR A C 1
ATOM 1058 O O . THR A 1 129 ? 33.492 -0.738 -68.433 1.00 82.00 129 THR A O 1
ATOM 1061 N N . PHE A 1 130 ? 33.678 0.311 -66.455 1.00 77.44 130 PHE A N 1
ATOM 1062 C CA . PHE A 1 130 ? 34.814 1.156 -66.848 1.00 77.44 130 PHE A CA 1
ATOM 1063 C C . PHE A 1 130 ? 36.033 0.330 -67.285 1.00 77.44 130 PHE A C 1
ATOM 1065 O O . PHE A 1 130 ? 36.658 0.641 -68.300 1.00 77.44 130 PHE A O 1
ATOM 1072 N N . LYS A 1 131 ? 36.363 -0.752 -66.565 1.00 77.38 131 LYS A N 1
ATOM 1073 C CA . LYS A 1 131 ? 37.465 -1.657 -66.938 1.00 77.38 131 LYS A CA 1
ATOM 1074 C C . LYS A 1 131 ? 37.207 -2.381 -68.264 1.00 77.38 131 LYS A C 1
ATOM 1076 O O . LYS A 1 131 ? 38.132 -2.499 -69.062 1.00 77.38 131 LYS A O 1
ATOM 1081 N N . LYS A 1 132 ? 35.973 -2.832 -68.527 1.00 73.12 132 LYS A N 1
ATOM 1082 C CA . LYS A 1 132 ? 35.612 -3.477 -69.804 1.00 73.12 132 LYS A CA 1
ATOM 1083 C C . LYS A 1 132 ? 35.677 -2.508 -70.990 1.00 73.12 132 LYS A C 1
ATOM 1085 O O . LYS A 1 132 ? 36.239 -2.872 -72.015 1.00 73.12 132 LYS A O 1
ATOM 1090 N N . SER A 1 133 ? 35.187 -1.276 -70.828 1.00 64.25 133 SER A N 1
ATOM 1091 C CA . SER A 1 133 ? 35.230 -0.228 -71.865 1.00 64.25 133 SER A CA 1
ATOM 1092 C C . SER A 1 133 ? 36.662 0.139 -72.290 1.00 64.25 133 SER A C 1
ATOM 1094 O O . SER A 1 133 ? 36.941 0.345 -73.471 1.00 64.25 133 SER A O 1
ATOM 1096 N N . ARG A 1 134 ? 37.617 0.128 -71.350 1.00 58.72 134 ARG A N 1
ATOM 1097 C CA . ARG A 1 134 ? 39.030 0.434 -71.633 1.00 58.72 134 ARG A CA 1
ATOM 1098 C C . ARG A 1 134 ? 39.754 -0.646 -72.454 1.00 58.72 134 ARG A C 1
ATOM 1100 O O . ARG A 1 134 ? 40.770 -0.347 -73.070 1.00 58.72 134 ARG A O 1
ATOM 1107 N N . ASN A 1 135 ? 39.232 -1.874 -72.481 1.00 55.16 135 ASN A N 1
ATOM 1108 C CA . ASN A 1 135 ? 39.828 -2.998 -73.209 1.00 55.16 135 ASN A CA 1
ATOM 1109 C C . ASN A 1 135 ? 39.249 -3.186 -74.628 1.00 55.16 135 ASN A C 1
ATOM 1111 O O . ASN A 1 135 ? 39.726 -4.053 -75.354 1.00 55.16 135 ASN A O 1
ATOM 1115 N N . SER A 1 136 ? 38.241 -2.401 -75.037 1.00 50.16 136 SER A N 1
ATOM 1116 C CA . SER A 1 136 ? 37.541 -2.550 -76.329 1.00 50.16 136 SER A CA 1
ATOM 1117 C C . SER A 1 136 ? 37.910 -1.520 -77.408 1.00 50.16 136 SER A C 1
ATOM 1119 O O . SER A 1 136 ? 37.326 -1.548 -78.487 1.00 50.16 136 SER A O 1
ATOM 1121 N N . THR A 1 137 ? 38.871 -0.623 -77.175 1.00 44.44 137 THR A N 1
ATOM 1122 C CA . THR A 1 137 ? 39.319 0.356 -78.186 1.00 44.44 137 THR A CA 1
ATOM 1123 C C . THR A 1 137 ? 40.745 0.067 -78.664 1.00 44.44 137 THR A C 1
ATOM 1125 O O . THR A 1 137 ? 41.687 0.329 -77.912 1.00 44.44 137 THR A O 1
ATOM 1128 N N . PRO A 1 138 ? 40.956 -0.407 -79.909 1.00 52.94 138 PRO A N 1
ATOM 1129 C CA . PRO A 1 138 ? 42.259 -0.364 -80.549 1.00 52.94 138 PRO A CA 1
ATOM 1130 C C . PRO A 1 138 ? 42.378 0.961 -81.306 1.00 52.94 138 PRO A C 1
ATOM 1132 O O . PRO A 1 138 ? 41.909 1.085 -82.436 1.00 52.94 138 PRO A O 1
ATOM 1135 N N . THR A 1 139 ? 42.999 1.973 -80.701 1.00 40.16 139 THR A N 1
ATOM 1136 C CA . THR A 1 139 ? 43.306 3.202 -81.442 1.00 40.16 139 THR A CA 1
ATOM 1137 C C . THR A 1 139 ? 44.578 3.897 -80.969 1.00 40.16 139 THR A C 1
ATOM 1139 O O . THR A 1 139 ? 44.644 4.477 -79.890 1.00 40.16 139 THR A O 1
ATOM 1142 N N . SER A 1 140 ? 45.525 3.936 -81.911 1.00 42.28 140 SER A N 1
ATOM 1143 C CA . SER A 1 140 ? 46.409 5.065 -82.207 1.00 42.28 140 SER A CA 1
ATOM 1144 C C . SER A 1 140 ? 47.523 5.384 -81.199 1.00 42.28 140 SER A C 1
ATOM 1146 O O . SER A 1 140 ? 47.327 6.009 -80.157 1.00 42.28 140 SER A O 1
ATOM 1148 N N . ASN A 1 141 ? 48.752 5.068 -81.622 1.00 50.47 141 ASN A N 1
ATOM 1149 C CA . ASN A 1 141 ? 50.039 5.327 -80.962 1.00 50.47 141 ASN A CA 1
ATOM 1150 C C . ASN A 1 141 ? 50.353 6.813 -80.650 1.00 50.47 141 ASN A C 1
ATOM 1152 O O . ASN A 1 141 ? 51.429 7.105 -80.134 1.00 50.47 141 ASN A O 1
ATOM 1156 N N . PHE A 1 142 ? 49.439 7.758 -80.896 1.00 48.34 142 PHE A N 1
ATOM 1157 C CA . PHE A 1 142 ? 49.599 9.174 -80.528 1.00 48.34 142 PHE A CA 1
ATOM 1158 C C . PHE A 1 142 ? 49.006 9.531 -79.147 1.00 48.34 142 PHE A C 1
ATOM 1160 O O . PHE A 1 142 ? 49.381 10.548 -78.560 1.00 48.34 142 PHE A O 1
ATOM 1167 N N . SER A 1 143 ? 48.122 8.696 -78.579 1.00 52.31 143 SER A N 1
ATOM 1168 C CA . SER A 1 143 ? 47.526 8.919 -77.244 1.00 52.31 143 SER A CA 1
ATOM 1169 C C . SER A 1 143 ? 48.481 8.575 -76.087 1.00 52.31 143 SER A C 1
ATOM 1171 O O . SER A 1 143 ? 48.436 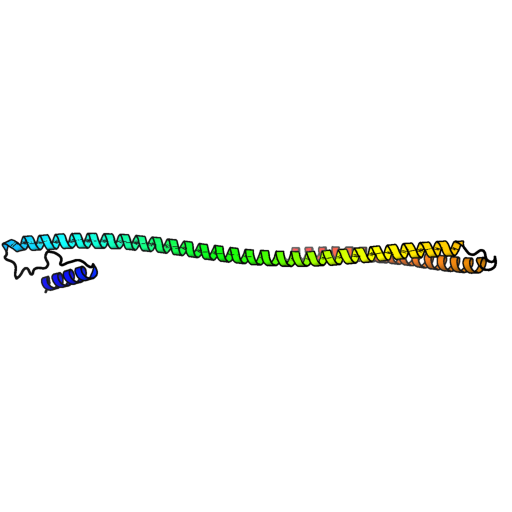9.203 -75.026 1.00 52.31 143 SER A O 1
ATOM 1173 N N . SER A 1 144 ? 49.410 7.644 -76.330 1.00 54.72 144 SER A N 1
ATOM 1174 C CA . SER A 1 144 ? 50.325 7.076 -75.333 1.00 54.72 144 SER A CA 1
ATOM 1175 C C . SER A 1 144 ? 51.231 8.124 -74.672 1.00 54.72 144 SER A C 1
ATOM 1177 O O . SER A 1 144 ? 51.375 8.144 -73.453 1.00 54.72 144 SER A O 1
ATOM 1179 N N . ILE A 1 145 ? 51.776 9.086 -75.426 1.00 58.25 145 ILE A N 1
ATOM 1180 C CA . ILE A 1 145 ? 52.712 10.088 -74.876 1.00 58.25 145 ILE A CA 1
ATOM 1181 C C . ILE A 1 145 ? 51.994 11.104 -73.969 1.00 58.25 145 ILE A C 1
ATOM 1183 O O . ILE A 1 145 ? 52.540 11.531 -72.944 1.00 58.25 145 ILE A O 1
ATOM 1187 N N . LYS A 1 146 ? 50.755 11.484 -74.312 1.00 59.91 146 LYS A N 1
ATOM 1188 C CA . LYS A 1 146 ? 49.952 12.438 -73.530 1.00 59.91 146 LYS A CA 1
ATOM 1189 C C . LYS A 1 146 ? 49.405 11.783 -72.256 1.00 59.91 146 LYS A C 1
ATOM 1191 O O . LYS A 1 146 ? 49.486 12.397 -71.191 1.00 59.91 146 LYS A O 1
ATOM 1196 N N . GLU A 1 147 ? 48.967 10.522 -72.333 1.00 60.25 147 GLU A N 1
ATOM 1197 C CA . GLU A 1 147 ? 48.613 9.716 -71.154 1.00 60.25 147 GLU A CA 1
ATOM 1198 C C . GLU A 1 147 ? 49.828 9.458 -70.247 1.00 60.25 147 GLU A C 1
ATOM 1200 O O . GLU A 1 147 ? 49.709 9.592 -69.030 1.00 60.25 147 GLU A O 1
ATOM 1205 N N . GLN A 1 148 ? 51.013 9.165 -70.798 1.00 67.06 148 GLN A N 1
ATOM 1206 C CA . GLN A 1 148 ? 52.240 8.955 -70.015 1.00 67.06 148 GLN A CA 1
ATOM 1207 C C . GLN A 1 148 ? 52.628 10.218 -69.226 1.00 67.06 148 GLN A C 1
ATOM 1209 O O . GLN A 1 148 ? 52.994 10.133 -68.051 1.00 67.06 148 GLN A O 1
ATOM 1214 N N . ARG A 1 149 ? 52.526 11.406 -69.844 1.00 70.62 149 ARG A N 1
ATOM 1215 C CA . ARG A 1 149 ? 52.793 12.694 -69.177 1.00 70.62 149 ARG A CA 1
ATOM 1216 C C . ARG A 1 149 ? 51.765 13.005 -68.089 1.00 70.62 149 ARG A C 1
ATOM 1218 O O . ARG A 1 149 ? 52.156 13.418 -67.001 1.00 70.62 149 ARG A O 1
ATOM 1225 N N . GLN A 1 150 ? 50.477 12.762 -68.340 1.00 72.31 150 GLN A N 1
ATOM 1226 C CA . GLN A 1 150 ? 49.434 12.949 -67.325 1.00 72.31 150 GLN A CA 1
ATOM 1227 C C . GLN A 1 150 ? 49.583 11.969 -66.155 1.00 72.31 150 GLN A C 1
ATOM 1229 O O . GLN A 1 150 ? 49.476 12.382 -65.003 1.00 72.31 150 GLN A O 1
ATOM 1234 N N . ARG A 1 151 ? 49.915 10.698 -66.419 1.00 76.19 151 ARG A N 1
ATOM 1235 C CA . ARG A 1 151 ? 50.192 9.700 -65.373 1.00 76.19 151 ARG A CA 1
ATOM 1236 C C . ARG A 1 151 ? 51.387 10.093 -64.510 1.00 76.19 151 ARG A C 1
ATOM 1238 O O . ARG A 1 151 ? 51.281 10.025 -63.290 1.00 76.19 151 ARG A O 1
ATOM 1245 N N . LYS A 1 152 ? 52.483 10.568 -65.116 1.00 79.00 152 LYS A N 1
ATOM 1246 C CA . LYS A 1 152 ? 53.644 11.080 -64.368 1.00 79.00 152 LYS A CA 1
ATOM 1247 C C . LYS A 1 152 ? 53.278 12.291 -63.505 1.00 79.00 152 LYS A C 1
ATOM 1249 O O . LYS A 1 152 ? 53.635 12.313 -62.334 1.00 79.00 152 LYS A O 1
ATOM 1254 N N . ALA A 1 153 ? 52.505 13.241 -64.036 1.00 81.06 153 ALA A N 1
ATOM 1255 C CA . ALA A 1 153 ? 52.066 14.417 -63.282 1.00 81.06 153 ALA A CA 1
ATOM 1256 C C . ALA A 1 153 ? 51.139 14.064 -62.100 1.00 81.06 153 ALA A C 1
ATOM 1258 O O . ALA A 1 153 ? 51.249 14.653 -61.026 1.00 81.06 153 ALA A O 1
ATOM 1259 N N . ILE A 1 154 ? 50.239 13.090 -62.271 1.00 80.62 154 ILE A N 1
ATOM 1260 C CA . ILE A 1 154 ? 49.370 12.597 -61.190 1.00 80.62 154 ILE A CA 1
ATOM 1261 C C . ILE A 1 154 ? 50.197 11.861 -60.134 1.00 80.62 154 ILE A C 1
ATOM 1263 O O . ILE A 1 154 ? 50.015 12.099 -58.943 1.00 80.62 154 ILE A O 1
ATOM 1267 N N . GLN A 1 155 ? 51.135 11.012 -60.555 1.00 83.62 155 GLN A N 1
ATOM 1268 C CA . GLN A 1 155 ? 52.006 10.274 -59.644 1.00 83.62 155 GLN A CA 1
ATOM 1269 C C . GLN A 1 155 ? 52.904 11.211 -58.829 1.00 83.62 155 GLN A C 1
ATOM 1271 O O . GLN A 1 155 ? 53.108 10.988 -57.640 1.00 83.62 155 GLN A O 1
ATOM 1276 N N . GLU A 1 156 ? 53.410 12.282 -59.438 1.00 84.88 156 GLU A N 1
ATOM 1277 C CA . GLU A 1 156 ? 54.199 13.288 -58.731 1.00 84.88 156 GLU A CA 1
ATOM 1278 C C . GLU A 1 156 ? 53.346 14.075 -57.725 1.00 84.88 156 GLU A C 1
ATOM 1280 O O . GLU A 1 156 ? 53.774 14.294 -56.593 1.00 84.88 156 GLU A O 1
ATOM 1285 N N . LYS A 1 157 ? 52.105 14.433 -58.087 1.00 89.25 157 LYS A N 1
ATOM 1286 C CA . LYS A 1 157 ? 51.154 15.053 -57.149 1.00 89.25 157 LYS A CA 1
ATOM 1287 C C . LYS A 1 157 ? 50.806 14.136 -55.978 1.00 89.25 157 LYS A C 1
ATOM 1289 O O . LYS A 1 157 ? 50.699 14.631 -54.862 1.00 89.25 157 LYS A O 1
ATOM 1294 N N . LEU A 1 158 ? 50.638 12.835 -56.217 1.00 84.12 158 LEU A N 1
ATOM 1295 C CA . LEU A 1 158 ? 50.396 11.857 -55.154 1.00 84.12 158 LEU A CA 1
ATOM 1296 C C . LEU A 1 158 ? 51.592 11.771 -54.209 1.00 84.12 158 LEU A C 1
ATOM 1298 O O . LEU A 1 158 ? 51.409 11.969 -53.020 1.00 84.12 158 LEU A O 1
ATOM 1302 N N . LYS A 1 159 ? 52.817 11.647 -54.733 1.00 90.69 159 LYS A N 1
ATOM 1303 C CA . LYS A 1 159 ? 54.031 11.646 -53.899 1.00 90.69 159 LYS A CA 1
ATOM 1304 C C . LYS A 1 159 ? 54.169 12.904 -53.039 1.00 90.69 159 LYS A C 1
ATOM 1306 O O . LYS A 1 159 ? 54.589 12.812 -51.893 1.00 90.69 159 LYS A O 1
ATOM 1311 N N . ARG A 1 160 ? 53.816 14.079 -53.579 1.00 89.81 160 ARG A N 1
ATOM 1312 C CA . ARG A 1 160 ? 53.809 15.335 -52.808 1.00 89.81 160 ARG A CA 1
ATOM 1313 C C . ARG A 1 160 ? 52.778 15.299 -51.680 1.00 89.81 160 ARG A C 1
ATOM 1315 O O . ARG A 1 160 ? 53.105 15.696 -50.570 1.00 89.81 160 ARG A O 1
ATOM 1322 N N . LYS A 1 161 ? 51.569 14.798 -51.955 1.00 91.31 161 LYS A N 1
ATOM 1323 C CA . LYS A 1 161 ? 50.519 14.634 -50.940 1.00 91.31 161 LYS A CA 1
ATOM 1324 C C . LYS A 1 161 ? 50.889 13.597 -49.883 1.00 91.31 161 LYS A C 1
ATOM 1326 O O . LYS A 1 161 ? 50.639 13.842 -48.715 1.00 91.31 161 LYS A O 1
ATOM 1331 N N . ASP A 1 162 ? 51.499 12.483 -50.274 1.00 88.69 162 ASP A N 1
ATOM 1332 C CA . ASP A 1 162 ? 51.949 11.447 -49.341 1.00 88.69 162 ASP A CA 1
ATOM 1333 C C . ASP A 1 162 ? 53.025 12.002 -48.401 1.00 88.69 162 ASP A C 1
ATOM 1335 O O . ASP A 1 162 ? 52.937 11.829 -47.189 1.00 88.69 162 ASP A O 1
ATOM 1339 N N . TYR A 1 163 ? 53.978 12.768 -48.942 1.00 93.50 163 TYR A N 1
ATOM 1340 C CA . TYR A 1 163 ? 54.979 13.459 -48.131 1.00 93.50 163 TYR A CA 1
ATOM 1341 C C . TYR A 1 163 ? 54.352 14.483 -47.174 1.00 93.50 163 TYR A C 1
ATOM 1343 O O . TYR A 1 163 ? 54.741 14.561 -46.014 1.00 93.50 163 TYR A O 1
ATOM 1351 N N . GLU A 1 164 ? 53.368 15.257 -47.637 1.00 93.81 164 GLU A N 1
ATOM 1352 C CA . GLU A 1 164 ? 52.640 16.220 -46.804 1.00 93.81 164 GLU A CA 1
ATOM 1353 C C . GLU A 1 164 ? 51.817 15.534 -45.701 1.00 93.81 164 GLU A C 1
ATOM 1355 O O . GLU A 1 164 ? 51.769 16.004 -44.569 1.00 93.81 164 GLU A O 1
ATOM 1360 N N . ILE A 1 165 ? 51.210 14.385 -45.994 1.00 93.25 165 ILE A N 1
ATOM 1361 C CA . ILE A 1 165 ? 50.501 13.583 -44.994 1.00 93.25 165 ILE A CA 1
ATOM 1362 C C . ILE A 1 165 ? 51.476 13.072 -43.931 1.00 93.25 165 ILE A C 1
ATOM 1364 O O . ILE A 1 165 ? 51.166 13.155 -42.743 1.00 93.25 165 ILE A O 1
ATOM 1368 N N . ASP A 1 166 ? 52.645 12.569 -44.326 1.00 92.75 166 ASP A N 1
ATOM 1369 C CA . ASP A 1 166 ? 53.643 12.072 -43.377 1.00 92.75 166 ASP A CA 1
ATOM 1370 C C . ASP A 1 166 ? 54.229 13.194 -42.512 1.00 92.75 166 ASP A C 1
ATOM 1372 O O . ASP A 1 166 ? 54.388 13.021 -41.301 1.00 92.75 166 ASP A O 1
ATOM 1376 N N . THR A 1 167 ? 54.489 14.378 -43.078 1.00 94.25 167 THR A N 1
ATOM 1377 C CA . THR A 1 167 ? 54.943 15.524 -42.277 1.00 94.25 167 THR A CA 1
ATOM 1378 C C . THR A 1 167 ? 53.871 15.993 -41.299 1.00 94.25 167 THR A C 1
ATOM 1380 O O . THR A 1 167 ? 54.189 16.239 -40.134 1.00 94.25 167 THR A O 1
ATOM 1383 N N . LEU A 1 168 ? 52.605 16.066 -41.721 1.00 93.69 168 LEU A N 1
ATOM 1384 C CA . LEU A 1 168 ? 51.494 16.439 -40.843 1.00 93.69 168 LEU A CA 1
ATOM 1385 C C . LEU A 1 168 ? 51.262 15.407 -39.733 1.00 93.69 168 LEU A C 1
ATOM 1387 O O . LEU A 1 168 ? 51.033 15.797 -38.590 1.00 93.69 168 LEU A O 1
ATOM 1391 N N . LYS A 1 169 ? 51.375 14.106 -40.027 1.00 92.50 169 LYS A N 1
ATOM 1392 C CA . LYS A 1 169 ? 51.300 13.043 -39.011 1.00 92.50 169 LYS A CA 1
ATOM 1393 C C . LYS A 1 169 ? 52.397 13.185 -37.961 1.00 92.50 169 LYS A C 1
ATOM 1395 O O . LYS A 1 169 ? 52.092 13.156 -36.773 1.00 92.50 169 LYS A O 1
ATOM 1400 N N . ASN A 1 170 ? 53.640 13.407 -38.388 1.00 94.12 170 ASN A N 1
ATOM 1401 C CA . ASN A 1 170 ? 54.763 13.594 -37.467 1.00 94.12 170 ASN A CA 1
ATOM 1402 C C . ASN A 1 170 ? 54.574 14.835 -36.584 1.00 94.12 170 ASN A C 1
ATOM 1404 O O . ASN A 1 170 ? 54.828 14.788 -35.382 1.00 94.12 170 ASN A O 1
ATOM 1408 N N . GLN A 1 171 ? 54.089 15.941 -37.159 1.00 93.44 171 GLN A N 1
ATOM 1409 C CA . GLN A 1 171 ? 53.780 17.148 -36.390 1.00 93.44 171 GLN A CA 1
ATOM 1410 C C . GLN A 1 171 ? 52.663 16.906 -35.374 1.00 93.44 171 GLN A C 1
ATOM 1412 O O . GLN A 1 171 ? 52.768 17.369 -34.240 1.00 93.44 171 GLN A O 1
ATOM 1417 N N . LEU A 1 172 ? 51.606 16.187 -35.761 1.00 93.44 172 LEU A N 1
ATOM 1418 C CA . LEU A 1 172 ? 50.499 15.854 -34.868 1.00 93.44 172 LEU A CA 1
ATOM 1419 C C . LEU A 1 172 ? 50.983 14.997 -33.693 1.00 93.44 172 LEU A C 1
ATOM 1421 O O . LEU A 1 172 ? 50.719 15.340 -32.545 1.00 93.44 172 LEU A O 1
ATOM 1425 N N . GLU A 1 173 ? 51.788 13.969 -33.969 1.00 93.25 173 GLU A N 1
ATOM 1426 C CA . GLU A 1 173 ? 52.377 13.110 -32.939 1.00 93.25 173 GLU A CA 1
ATOM 1427 C C . GLU A 1 173 ? 53.276 13.902 -31.971 1.00 93.25 173 GLU A C 1
ATOM 1429 O O . GLU A 1 173 ? 53.261 13.682 -30.758 1.00 93.25 173 GLU A O 1
ATOM 1434 N N . GLU A 1 174 ? 54.042 14.874 -32.475 1.00 94.12 174 GLU A N 1
ATOM 1435 C CA . GLU A 1 174 ? 54.854 15.754 -31.631 1.00 94.12 174 GLU A CA 1
ATOM 1436 C C . GLU A 1 174 ? 53.987 16.670 -30.748 1.00 94.12 174 GLU A C 1
ATOM 1438 O O . GLU A 1 174 ? 54.327 16.924 -29.586 1.00 94.12 174 GLU A O 1
ATOM 1443 N N . ARG A 1 175 ? 52.851 17.161 -31.266 1.00 93.62 175 ARG A N 1
ATOM 1444 C CA . ARG A 1 175 ? 51.896 17.950 -30.472 1.00 93.62 175 ARG A CA 1
ATOM 1445 C C . ARG A 1 175 ? 51.212 17.107 -29.404 1.00 93.62 175 ARG A C 1
ATOM 1447 O O . ARG A 1 175 ? 51.095 17.588 -28.279 1.00 93.62 175 ARG A O 1
ATOM 1454 N N . ASP A 1 176 ? 50.836 15.873 -29.714 1.00 92.12 176 ASP A N 1
ATOM 1455 C CA . ASP A 1 176 ? 50.224 14.954 -28.751 1.00 92.12 176 ASP A CA 1
ATOM 1456 C C . ASP A 1 176 ? 51.194 14.619 -27.614 1.00 92.12 176 ASP A C 1
ATOM 1458 O O . ASP A 1 176 ? 50.827 14.701 -26.441 1.00 92.12 176 ASP A O 1
ATOM 1462 N N . LYS A 1 177 ? 52.474 14.371 -27.925 1.00 93.62 177 LYS A N 1
ATOM 1463 C CA . LYS A 1 177 ? 53.523 14.195 -26.903 1.00 93.62 177 LYS A CA 1
ATOM 1464 C C . LYS A 1 177 ? 53.670 15.428 -26.006 1.00 93.62 177 LYS A C 1
ATOM 1466 O O . LYS A 1 177 ? 53.793 15.290 -24.788 1.00 93.62 177 LYS A O 1
ATOM 1471 N N . LYS A 1 178 ? 53.630 16.638 -26.579 1.00 93.69 178 LYS A N 1
ATOM 1472 C CA . LYS A 1 178 ? 53.674 17.894 -25.805 1.00 93.69 178 LYS A CA 1
ATOM 1473 C C . LYS A 1 178 ? 52.441 18.059 -24.917 1.00 93.69 178 LYS A C 1
ATOM 1475 O O . LYS A 1 178 ? 52.588 18.445 -23.760 1.00 93.69 178 LYS A O 1
ATOM 1480 N N . LEU A 1 179 ? 51.249 17.753 -25.428 1.00 92.81 179 LEU A N 1
ATOM 1481 C CA . LEU A 1 179 ? 50.002 17.804 -24.662 1.00 92.81 179 LEU A CA 1
ATOM 1482 C C . LEU A 1 179 ? 50.011 16.808 -23.502 1.00 92.81 179 LEU A C 1
ATOM 1484 O O . LEU A 1 179 ? 49.633 17.177 -22.392 1.00 92.81 179 LEU A O 1
ATOM 1488 N N . GLN A 1 180 ? 50.502 15.590 -23.731 1.00 91.62 180 GLN A N 1
ATOM 1489 C CA . GLN A 1 180 ? 50.646 14.584 -22.684 1.00 91.62 180 GLN A CA 1
ATOM 1490 C C . GLN A 1 180 ? 51.590 15.068 -21.577 1.00 91.62 180 GLN A C 1
ATOM 1492 O O . GLN A 1 180 ? 51.234 15.025 -20.403 1.00 91.62 180 GLN A O 1
ATOM 1497 N N . LEU A 1 181 ? 52.749 15.625 -21.944 1.00 93.69 181 LEU A N 1
ATOM 1498 C CA . LEU A 1 181 ? 53.711 16.162 -20.979 1.00 93.69 181 LEU A CA 1
ATOM 1499 C C . LEU A 1 181 ? 53.119 17.311 -20.141 1.00 93.69 181 LEU A C 1
ATOM 1501 O O . LEU A 1 181 ? 53.294 17.348 -18.923 1.00 93.69 181 LEU A O 1
ATOM 1505 N N . LEU A 1 182 ? 52.395 18.234 -20.782 1.00 91.62 182 LEU A N 1
ATOM 1506 C CA . LEU A 1 182 ? 51.690 19.335 -20.113 1.00 91.62 182 LEU A CA 1
ATOM 1507 C C . LEU A 1 182 ? 50.578 18.832 -19.183 1.00 91.62 182 LEU A C 1
ATOM 1509 O O . LEU A 1 182 ? 50.417 19.357 -18.078 1.00 91.62 182 LEU A O 1
ATOM 1513 N N . SER A 1 183 ? 49.831 17.811 -19.605 1.00 90.44 183 SER A N 1
ATOM 1514 C CA . SER A 1 183 ? 48.808 17.156 -18.786 1.00 90.44 183 SER A CA 1
ATOM 1515 C C . SER A 1 183 ? 49.428 16.542 -17.528 1.00 90.44 183 SER A C 1
ATOM 1517 O O . SER A 1 183 ? 49.003 16.855 -16.412 1.00 90.44 183 SER A O 1
ATOM 1519 N N . ASP A 1 184 ? 50.509 15.775 -17.689 1.00 91.00 184 ASP A N 1
ATOM 1520 C CA . ASP A 1 184 ? 51.230 15.131 -16.589 1.00 91.00 184 ASP A CA 1
ATOM 1521 C C . ASP A 1 184 ? 51.825 16.162 -15.616 1.00 91.00 184 ASP A C 1
ATOM 1523 O O . ASP A 1 184 ? 51.757 15.998 -14.395 1.00 91.00 184 ASP A O 1
ATOM 1527 N N . GLN A 1 185 ? 52.372 17.267 -16.132 1.00 91.94 185 GLN A N 1
ATOM 1528 C CA . GLN A 1 185 ? 52.890 18.365 -15.313 1.00 91.94 185 GLN A CA 1
ATOM 1529 C C . GLN A 1 185 ? 51.770 19.070 -14.534 1.00 91.94 185 GLN A C 1
ATOM 1531 O O . GLN A 1 185 ? 51.912 19.330 -13.337 1.00 91.94 185 GLN A O 1
ATOM 1536 N N . THR A 1 186 ? 50.627 19.312 -15.176 1.00 87.50 186 THR A N 1
ATOM 1537 C CA . THR A 1 186 ? 49.447 19.907 -14.532 1.00 87.50 186 THR A CA 1
ATOM 1538 C C . THR A 1 186 ? 48.880 18.986 -13.450 1.00 87.50 186 THR A C 1
ATOM 1540 O O . THR A 1 186 ? 48.457 19.451 -12.389 1.00 87.50 186 THR A O 1
ATOM 1543 N N . MET A 1 187 ? 48.882 17.672 -13.684 1.00 87.44 187 MET A N 1
ATOM 1544 C CA . MET A 1 187 ? 48.460 16.673 -12.703 1.00 87.44 187 MET A CA 1
ATOM 1545 C C . MET A 1 187 ? 49.407 16.643 -11.499 1.00 87.44 187 MET A C 1
ATOM 1547 O O . MET A 1 187 ? 48.940 16.680 -10.361 1.00 87.44 187 MET A O 1
ATOM 1551 N N . LYS A 1 188 ? 50.727 16.678 -11.727 1.00 88.81 188 LYS A N 1
ATOM 1552 C CA . LYS A 1 188 ? 51.730 16.785 -10.652 1.00 88.81 188 LYS A CA 1
ATOM 1553 C C . LYS A 1 188 ? 51.549 18.053 -9.816 1.00 88.81 188 LYS A C 1
ATOM 1555 O O . LYS A 1 188 ? 51.555 17.963 -8.591 1.00 88.81 188 LYS A O 1
ATOM 1560 N N . MET A 1 189 ? 51.328 19.207 -10.450 1.00 87.75 189 MET A N 1
ATOM 1561 C CA . MET A 1 189 ? 51.047 20.459 -9.736 1.00 87.75 189 MET A CA 1
ATOM 1562 C C . MET A 1 189 ? 49.757 20.377 -8.914 1.00 87.75 189 MET A C 1
ATOM 1564 O O . MET A 1 189 ? 49.737 20.816 -7.766 1.00 87.75 189 MET A O 1
ATOM 1568 N N . ARG A 1 190 ? 48.691 19.770 -9.457 1.00 84.50 190 ARG A N 1
ATOM 1569 C CA . ARG A 1 190 ? 47.442 19.545 -8.712 1.00 84.50 190 ARG A CA 1
ATOM 1570 C C . ARG A 1 190 ? 47.655 18.667 -7.481 1.00 84.50 190 ARG A C 1
ATOM 1572 O O . ARG A 1 190 ? 47.168 19.016 -6.412 1.00 84.50 190 ARG A O 1
ATOM 1579 N N . ILE A 1 191 ? 48.404 17.572 -7.609 1.00 83.19 191 ILE A N 1
ATOM 1580 C CA . ILE A 1 191 ? 48.716 16.680 -6.483 1.00 83.19 191 ILE A CA 1
ATOM 1581 C C . ILE A 1 191 ? 49.544 17.417 -5.420 1.00 83.19 191 ILE A C 1
ATOM 1583 O O . ILE A 1 191 ? 49.225 17.331 -4.236 1.00 83.19 191 ILE A O 1
ATOM 1587 N N . GLN A 1 192 ? 50.551 18.201 -5.823 1.00 80.31 192 GLN A N 1
ATOM 1588 C CA . GLN A 1 192 ? 51.325 19.033 -4.894 1.00 80.31 192 GLN A CA 1
ATOM 1589 C C . GLN A 1 192 ? 50.437 20.054 -4.166 1.00 80.31 192 GLN A C 1
ATOM 1591 O O . GLN A 1 192 ? 50.506 20.152 -2.946 1.00 80.31 192 GLN A O 1
ATOM 1596 N N . MET A 1 193 ? 49.545 20.761 -4.869 1.00 77.56 193 MET A N 1
ATOM 1597 C CA . MET A 1 193 ? 48.621 21.720 -4.245 1.00 77.56 193 MET A CA 1
ATOM 1598 C C . MET A 1 193 ? 47.658 21.084 -3.232 1.00 77.56 193 MET A C 1
ATOM 1600 O O . MET A 1 193 ? 47.252 21.754 -2.286 1.00 77.56 193 MET A O 1
ATOM 1604 N N . VAL A 1 194 ? 47.275 19.819 -3.428 1.00 74.38 194 VAL A N 1
ATOM 1605 C CA . VAL A 1 194 ? 46.439 19.075 -2.472 1.00 74.38 194 VAL A CA 1
ATOM 1606 C C . VAL A 1 194 ? 47.252 18.652 -1.245 1.00 74.38 194 VAL A C 1
ATOM 1608 O O . VAL A 1 194 ? 46.758 18.773 -0.130 1.00 74.38 194 VAL A O 1
ATOM 1611 N N . MET A 1 195 ? 48.511 18.241 -1.427 1.00 68.75 195 MET A N 1
ATOM 1612 C CA . MET A 1 195 ? 49.414 17.859 -0.329 1.00 68.75 195 MET A CA 1
ATOM 1613 C C . MET A 1 195 ? 49.831 19.044 0.558 1.00 68.75 195 MET A C 1
ATOM 1615 O O . MET A 1 195 ? 50.047 18.852 1.745 1.00 68.75 195 MET A O 1
ATOM 1619 N N . PHE A 1 196 ? 49.912 20.267 0.019 1.00 63.66 196 PHE A N 1
ATOM 1620 C CA . PHE A 1 196 ? 50.208 21.486 0.795 1.00 63.66 196 PHE A CA 1
ATOM 1621 C C . PHE A 1 196 ? 48.999 22.049 1.579 1.00 63.66 196 PHE A C 1
ATOM 1623 O O . PHE A 1 196 ? 49.150 23.044 2.284 1.00 63.66 196 PHE A O 1
ATOM 1630 N N . LYS A 1 197 ? 47.798 21.464 1.434 1.00 56.78 197 LYS A N 1
ATOM 1631 C CA . LYS A 1 197 ? 46.562 21.883 2.130 1.00 56.78 197 LYS A CA 1
ATOM 1632 C C . LYS A 1 197 ? 46.193 21.007 3.344 1.00 56.78 197 LYS A C 1
ATOM 1634 O O . LYS A 1 197 ? 45.110 21.199 3.895 1.00 56.78 197 LYS A O 1
ATOM 1639 N N . VAL A 1 198 ? 47.066 20.079 3.742 1.00 47.69 198 VAL A N 1
ATOM 1640 C CA . VAL A 1 198 ? 46.990 19.269 4.976 1.00 47.69 198 VAL A CA 1
ATOM 1641 C C . VAL A 1 198 ? 48.090 19.728 5.920 1.00 47.69 198 VAL A C 1
ATOM 1643 O O . VAL A 1 198 ? 47.799 19.850 7.127 1.00 47.69 198 VAL A O 1
#

Sequence (198 aa):
TSEECYLNLARSISSRLDLDRLPGQRSLIQVPKIERETVKKERQNTIELLSQRIEILKNQLQHKENLLSEYERDMSRLKQAEALADAKGEQLDQFINELRSKETEIQLLRQSLDRTREALLNEQRSVATFKKSRNSTPTSNFSSIKEQRQRKAIQEKLKRKDYEIDTLKNQLEERDKKLQLLSDQTMKMRIQMVMFKV

pLDDT: mean 88.07, std 13.05, range [40.16, 98.75]

Radius of gyration: 53.73 Å; chains: 1; bounding box: 94×31×142 Å

Secondary structure (DSSP, 8-state):
-HHHHHHHHHHHHHHHTT----TT-S-TTTS-GGGHHHHHHHHHHHHHHHHHHHHHHHHHHHHHHHHHHHHHHHHHHHHHHHHHHHHHHHHHHHHHHHHHHHHHHHHHHHHHHHHHHHHHHHHHHHHHHHHHHHTS----TTHHHHHHHHHHHHHHHHHHHHHHHHHHHHHHHHHHHHHHHHHHHHHHHHHHHHHTT-

Foldseek 3Di:
DVLVVLLVVLVVLCVVLVHDDQQLSDDPVPDDPVCVVVSVVSSVVSVVVSVVSVVVVVVVVVVVVVVVVVVVVVVVVVVVVVVVVVVVVVVVVVVVVVVVVVVVVVVVVVVVVVVVVVVVVVVVVVVVVVVVVVVPDDDDPPVVVVVVVVVVVVVVVVVVVVVVVVVVVVVVVVVVVVVVVVVVVVVVVVVVVVVVVD

Organism: NCBI:txid6186